Protein AF-A0A5K1JWS6-F1 (afdb_monomer_lite)

Structure (mmCIF, N/CA/C/O backbone):
data_AF-A0A5K1JWS6-F1
#
_entry.id   AF-A0A5K1JWS6-F1
#
loop_
_atom_site.group_PDB
_atom_site.id
_atom_site.type_symbol
_atom_site.label_atom_id
_atom_site.label_alt_id
_atom_site.label_comp_id
_atom_site.label_asym_id
_atom_site.label_entity_id
_atom_site.label_seq_id
_atom_site.pdbx_PDB_ins_code
_atom_site.Cartn_x
_atom_site.Cartn_y
_atom_site.Cartn_z
_atom_site.occupancy
_atom_site.B_iso_or_equiv
_atom_site.auth_seq_id
_atom_site.auth_comp_id
_atom_site.auth_asym_id
_atom_site.auth_atom_id
_atom_site.pdbx_PDB_model_num
ATOM 1 N N . GLU A 1 1 ? -18.442 -4.956 9.623 1.00 69.12 1 GLU A N 1
ATOM 2 C CA . GLU A 1 1 ? -17.629 -4.841 10.848 1.00 69.12 1 GLU A CA 1
ATOM 3 C C . GLU A 1 1 ? -16.174 -4.966 10.444 1.00 69.12 1 GLU A C 1
ATOM 5 O O . GLU A 1 1 ? -15.884 -5.808 9.597 1.00 69.12 1 GLU A O 1
ATOM 10 N N . VAL A 1 2 ? -15.298 -4.109 10.970 1.00 90.56 2 VAL A N 1
ATOM 11 C CA . VAL A 1 2 ? -13.866 -4.174 10.665 1.00 90.56 2 VAL A CA 1
ATOM 12 C C . VAL A 1 2 ? -13.287 -5.350 11.432 1.00 90.56 2 VAL A C 1
ATOM 14 O O . VAL A 1 2 ? -13.276 -5.326 12.654 1.00 90.56 2 VAL A O 1
ATOM 17 N N . VAL A 1 3 ? -12.885 -6.418 10.749 1.00 95.44 3 VAL A N 1
ATOM 18 C CA . VAL A 1 3 ? -12.370 -7.630 11.402 1.00 95.44 3 VAL A CA 1
ATOM 19 C C . VAL A 1 3 ? -11.307 -8.294 10.544 1.00 95.44 3 VAL A C 1
ATOM 21 O O . VAL A 1 3 ? -11.321 -8.187 9.317 1.00 95.44 3 VAL A O 1
ATOM 24 N N . VAL A 1 4 ? -10.415 -9.029 11.202 1.00 96.69 4 VAL A N 1
ATOM 25 C CA . VAL A 1 4 ? -9.453 -9.899 10.528 1.00 96.69 4 VAL A CA 1
ATOM 26 C C . VAL A 1 4 ? -10.170 -11.126 9.965 1.00 96.69 4 VAL A C 1
ATOM 28 O O . VAL A 1 4 ? -10.897 -11.833 10.662 1.00 96.69 4 VAL A O 1
ATOM 31 N N . GLN A 1 5 ? -9.912 -11.405 8.696 1.00 96.38 5 GLN A N 1
ATOM 32 C CA . GLN A 1 5 ? -10.429 -12.526 7.935 1.00 96.38 5 GLN A CA 1
ATOM 33 C C . GLN A 1 5 ? -9.326 -13.572 7.797 1.00 96.38 5 GLN A C 1
ATOM 35 O O . GLN A 1 5 ? -8.277 -13.324 7.209 1.00 96.38 5 GLN A O 1
ATOM 40 N N . ASN A 1 6 ? -9.559 -14.763 8.349 1.00 89.56 6 ASN A N 1
ATOM 41 C CA . ASN A 1 6 ? -8.544 -15.823 8.394 1.00 89.56 6 ASN A CA 1
ATOM 42 C C . ASN A 1 6 ? -8.728 -16.894 7.310 1.00 89.56 6 ASN A C 1
ATOM 44 O O . ASN A 1 6 ? -7.793 -17.633 7.006 1.00 89.56 6 ASN A O 1
ATOM 48 N N . ALA A 1 7 ? -9.908 -16.986 6.691 1.00 95.31 7 ALA A N 1
ATOM 49 C CA . ALA A 1 7 ? -10.177 -17.996 5.669 1.00 95.31 7 ALA A CA 1
ATOM 50 C C . ALA A 1 7 ? -9.305 -17.784 4.421 1.00 95.31 7 ALA A C 1
ATOM 52 O O . ALA A 1 7 ? -8.990 -16.655 4.057 1.00 95.31 7 ALA A O 1
ATOM 53 N N . VAL A 1 8 ? -8.884 -18.863 3.764 1.00 95.12 8 VAL A N 1
ATOM 54 C CA . VAL A 1 8 ? -8.083 -18.794 2.530 1.00 95.12 8 VAL A CA 1
ATOM 55 C C . VAL A 1 8 ? -8.843 -18.007 1.458 1.00 95.12 8 VAL A C 1
ATOM 57 O O . VAL A 1 8 ? -10.042 -18.220 1.292 1.00 95.12 8 VAL A O 1
ATOM 60 N N . ARG A 1 9 ? -8.152 -17.104 0.745 1.00 95.38 9 ARG A N 1
ATOM 61 C CA . ARG A 1 9 ? -8.729 -16.231 -0.297 1.00 95.38 9 ARG A CA 1
ATOM 62 C C . ARG A 1 9 ? -9.891 -15.331 0.153 1.00 95.38 9 ARG A C 1
ATOM 64 O O . ARG A 1 9 ? -10.618 -14.832 -0.698 1.00 95.38 9 ARG A O 1
ATOM 71 N N . ALA A 1 10 ? -10.091 -15.129 1.456 1.00 95.56 10 ALA A N 1
ATOM 72 C CA . ALA A 1 10 ? -11.166 -14.260 1.925 1.00 95.56 10 ALA A CA 1
ATOM 73 C C . ALA A 1 10 ? -10.848 -12.783 1.675 1.00 95.56 10 ALA A C 1
ATOM 75 O O . ALA A 1 10 ? -9.714 -12.346 1.889 1.00 95.56 10 ALA A O 1
ATOM 76 N N . ASP A 1 11 ? -11.882 -12.049 1.278 1.00 97.44 11 ASP A N 1
ATOM 77 C CA . ASP A 1 11 ? -11.843 -10.602 1.118 1.00 97.44 11 ASP A CA 1
ATOM 78 C C . ASP A 1 11 ? -11.772 -9.920 2.492 1.00 97.44 11 ASP A C 1
ATOM 80 O O . ASP A 1 11 ? -12.433 -10.358 3.436 1.00 97.44 11 ASP A O 1
ATOM 84 N N . GLY A 1 12 ? -10.984 -8.852 2.600 1.00 97.88 12 GLY A N 1
ATOM 85 C CA . GLY A 1 12 ? -10.781 -8.065 3.812 1.00 97.88 12 GLY A CA 1
ATOM 86 C C . GLY A 1 12 ? -9.380 -8.174 4.420 1.00 97.88 12 GLY A C 1
ATOM 87 O O . GLY A 1 12 ? -8.433 -8.702 3.829 1.00 97.88 12 GLY A O 1
ATOM 88 N N . ILE A 1 13 ? -9.266 -7.650 5.641 1.00 98.50 13 ILE A N 1
ATOM 89 C CA . ILE A 1 13 ? -8.013 -7.552 6.398 1.00 98.50 13 ILE A CA 1
ATOM 90 C C . ILE A 1 13 ? -7.506 -8.943 6.756 1.00 98.50 13 ILE A C 1
ATOM 92 O O . ILE A 1 13 ? -8.256 -9.779 7.253 1.00 98.50 13 ILE A O 1
ATOM 96 N N . ARG A 1 14 ? -6.216 -9.186 6.569 1.00 97.88 14 ARG A N 1
ATOM 97 C CA . ARG A 1 14 ? -5.531 -10.414 6.969 1.00 97.88 14 ARG A CA 1
ATOM 98 C C . ARG A 1 14 ? -4.733 -10.183 8.248 1.00 97.88 14 ARG A C 1
ATOM 100 O O . ARG A 1 14 ? -4.328 -9.066 8.550 1.00 97.88 14 ARG A O 1
ATOM 107 N N . ALA A 1 15 ? -4.460 -11.258 8.985 1.00 96.94 15 ALA A N 1
ATOM 108 C CA . ALA A 1 15 ? -3.735 -11.188 10.257 1.00 96.94 15 ALA A CA 1
ATOM 109 C C . ALA A 1 15 ? -2.287 -10.667 10.133 1.00 96.94 15 ALA A C 1
ATOM 111 O O . ALA A 1 15 ? -1.683 -10.308 11.137 1.00 96.94 15 ALA A O 1
ATOM 112 N N . ASP A 1 16 ? -1.719 -10.646 8.925 1.00 97.62 16 ASP A N 1
ATOM 113 C CA . ASP A 1 16 ? -0.384 -10.110 8.640 1.00 97.62 16 ASP A CA 1
ATOM 114 C C . ASP A 1 16 ? -0.382 -8.630 8.213 1.00 97.62 16 ASP A C 1
ATOM 116 O O . ASP A 1 16 ? 0.694 -8.068 7.995 1.00 97.62 16 ASP A O 1
ATOM 120 N N . GLY A 1 17 ? -1.556 -7.997 8.114 1.00 98.19 17 GLY A N 1
ATOM 121 C CA . GLY A 1 17 ? -1.729 -6.616 7.650 1.00 98.19 17 GLY A CA 1
ATOM 122 C C . GLY A 1 17 ? -1.949 -6.476 6.143 1.00 98.19 17 GLY A C 1
ATOM 123 O O . GLY A 1 17 ? -2.174 -5.373 5.656 1.00 98.19 17 GLY A O 1
ATOM 124 N N . SER A 1 18 ? -1.922 -7.569 5.376 1.00 98.38 18 SER A N 1
ATOM 125 C CA . SER A 1 18 ? -2.347 -7.512 3.976 1.00 98.38 18 SER A CA 1
ATOM 126 C C . SER A 1 18 ? -3.871 -7.404 3.864 1.00 98.38 18 SER A C 1
ATOM 128 O O . SER A 1 18 ? -4.608 -7.773 4.779 1.00 98.38 18 SER A O 1
ATOM 130 N N . PHE A 1 19 ? -4.362 -6.916 2.731 1.00 98.62 19 PHE A N 1
ATOM 131 C CA . PHE A 1 19 ? -5.786 -6.829 2.420 1.00 98.62 19 PHE A CA 1
ATOM 132 C C . PHE A 1 19 ? -6.077 -7.672 1.182 1.00 98.62 19 PHE A C 1
ATOM 134 O O . PHE A 1 19 ? -5.521 -7.423 0.114 1.00 98.62 19 PHE A O 1
ATOM 141 N N . GLY A 1 20 ? -6.917 -8.697 1.326 1.00 97.81 20 GLY A N 1
ATOM 142 C CA . GLY A 1 20 ? -7.370 -9.520 0.205 1.00 97.81 20 GLY A CA 1
ATOM 143 C C . GLY A 1 20 ? -8.636 -8.947 -0.424 1.00 97.81 20 GLY A C 1
ATOM 144 O O . GLY A 1 20 ? -9.498 -8.442 0.284 1.00 97.81 20 GLY A O 1
ATOM 145 N N . GLN A 1 21 ? -8.780 -9.057 -1.738 1.00 97.94 21 GLN A N 1
ATOM 146 C CA . GLN A 1 21 ? -10.028 -8.759 -2.441 1.00 97.94 21 GLN A CA 1
ATOM 147 C C . GLN A 1 21 ? -10.156 -9.670 -3.668 1.00 97.94 21 GLN A C 1
ATOM 149 O O . GLN A 1 21 ? -9.149 -10.137 -4.203 1.00 97.94 21 GLN A O 1
ATOM 154 N N . HIS A 1 22 ? -11.385 -9.929 -4.120 1.00 97.06 22 HIS A N 1
ATOM 155 C CA . HIS A 1 22 ? -11.669 -10.735 -5.315 1.00 97.06 22 HIS A CA 1
ATOM 156 C C . HIS A 1 22 ? -11.057 -12.143 -5.258 1.00 97.06 22 HIS A C 1
ATOM 158 O O . HIS A 1 22 ? -10.516 -12.653 -6.241 1.00 97.06 22 HIS A O 1
ATOM 164 N N . GLY A 1 23 ? -11.163 -12.807 -4.106 1.00 95.25 23 GLY A N 1
ATOM 165 C CA . GLY A 1 23 ? -10.750 -14.206 -3.995 1.00 95.25 23 GLY A CA 1
ATOM 166 C C . GLY A 1 23 ? -9.235 -14.381 -3.875 1.00 95.25 23 GLY A C 1
ATOM 167 O O . GLY A 1 23 ? -8.646 -15.227 -4.555 1.00 95.25 23 GLY A O 1
ATOM 168 N N . GLY A 1 24 ? -8.611 -13.630 -2.965 1.00 95.06 24 GLY A N 1
ATOM 169 C CA . GLY A 1 24 ? -7.204 -13.801 -2.583 1.00 95.06 24 GLY A CA 1
ATOM 170 C C . GLY A 1 24 ? -6.202 -13.068 -3.464 1.00 95.06 24 GLY A C 1
ATOM 171 O O . GLY A 1 24 ? -5.087 -13.560 -3.640 1.00 95.06 24 GLY A O 1
ATOM 172 N N . ILE A 1 25 ? -6.603 -11.930 -4.030 1.00 97.88 25 ILE A N 1
ATOM 173 C CA . ILE A 1 25 ? -5.697 -10.975 -4.665 1.00 97.88 25 ILE A CA 1
ATOM 174 C C . ILE A 1 25 ? -5.337 -9.915 -3.623 1.00 97.88 25 ILE A C 1
ATOM 176 O O . ILE A 1 25 ? -6.228 -9.332 -3.005 1.00 97.88 25 ILE A O 1
ATOM 180 N N . ILE A 1 26 ? -4.043 -9.655 -3.426 1.00 98.06 26 ILE A N 1
ATOM 181 C CA . ILE A 1 26 ? -3.586 -8.572 -2.549 1.00 98.06 26 ILE A CA 1
ATOM 182 C C . ILE A 1 26 ? -3.980 -7.211 -3.129 1.00 98.06 26 ILE A C 1
ATOM 184 O O . ILE A 1 26 ? -3.754 -6.946 -4.308 1.00 98.06 26 ILE A O 1
ATOM 188 N N . TYR A 1 27 ? -4.595 -6.362 -2.309 1.00 98.19 27 TYR A N 1
ATOM 189 C CA . TYR A 1 27 ? -5.292 -5.165 -2.779 1.00 98.19 27 TYR A CA 1
ATOM 190 C C . TYR A 1 27 ? -5.182 -3.959 -1.837 1.00 98.19 27 TYR A C 1
ATOM 192 O O . TYR A 1 27 ? -6.019 -3.053 -1.899 1.00 98.19 27 TYR A O 1
ATOM 200 N N . ASN A 1 28 ? -4.152 -3.932 -0.984 1.00 98.62 28 ASN A N 1
ATOM 201 C CA . ASN A 1 28 ? -3.897 -2.838 -0.043 1.00 98.62 28 ASN A CA 1
ATOM 202 C C . ASN A 1 28 ? -3.940 -1.462 -0.727 1.00 98.62 28 ASN A C 1
ATOM 204 O O . ASN A 1 28 ? -4.671 -0.588 -0.280 1.00 98.62 28 ASN A O 1
ATOM 208 N N . GLY A 1 29 ? -3.272 -1.298 -1.874 1.00 98.06 29 GLY A N 1
ATOM 209 C CA . GLY A 1 29 ? -3.129 0.005 -2.528 1.00 98.06 29 GLY A CA 1
ATOM 210 C C . GLY A 1 29 ? -4.359 0.539 -3.268 1.00 98.06 29 GLY A C 1
ATOM 211 O O . GLY A 1 29 ? -4.292 1.619 -3.844 1.00 98.06 29 GLY A O 1
ATOM 212 N N . ASN A 1 30 ? -5.483 -0.186 -3.283 1.00 97.75 30 ASN A N 1
ATOM 213 C CA . ASN A 1 30 ? -6.731 0.343 -3.839 1.00 97.75 30 ASN A CA 1
ATOM 214 C C . ASN A 1 30 ? -7.942 -0.003 -2.971 1.00 97.75 30 ASN A C 1
ATOM 216 O O . ASN A 1 30 ? -8.313 0.794 -2.124 1.00 97.75 30 ASN A O 1
ATOM 220 N N . TYR A 1 31 ? -8.544 -1.189 -3.120 1.00 98.12 31 TYR A N 1
ATOM 221 C CA . TYR A 1 31 ? -9.734 -1.526 -2.328 1.00 98.12 31 TYR A CA 1
ATOM 222 C C . TYR A 1 31 ? -9.462 -1.516 -0.818 1.00 98.12 31 TYR A C 1
ATOM 224 O O . TYR A 1 31 ? -10.336 -1.108 -0.061 1.00 98.12 31 TYR A O 1
ATOM 232 N N . GLY A 1 32 ? -8.255 -1.910 -0.391 1.00 98.25 32 GLY A N 1
ATOM 233 C CA . GLY A 1 32 ? -7.815 -1.777 0.998 1.00 98.25 32 GLY A CA 1
ATOM 234 C C . GLY A 1 32 ? -7.733 -0.316 1.440 1.00 98.25 32 GLY A C 1
ATOM 235 O O . GLY A 1 32 ? -8.333 0.044 2.441 1.00 98.25 32 GLY A O 1
ATOM 236 N N . LYS A 1 33 ? -7.083 0.547 0.655 1.00 98.00 33 LYS A N 1
ATOM 237 C CA . LYS A 1 33 ? -7.017 2.000 0.873 1.00 98.00 33 LYS A CA 1
ATOM 238 C C . LYS A 1 33 ? -8.402 2.658 0.950 1.00 98.00 33 LYS A C 1
ATOM 240 O O . LYS A 1 33 ? -8.646 3.438 1.865 1.00 98.00 33 LYS A O 1
ATOM 245 N N . ASP A 1 34 ? -9.315 2.354 0.024 1.00 98.00 34 ASP A N 1
ATOM 246 C CA . ASP A 1 34 ? -10.694 2.876 0.046 1.00 98.00 34 ASP A CA 1
ATOM 247 C C . ASP A 1 34 ? -11.418 2.443 1.323 1.00 98.00 34 ASP A C 1
ATOM 249 O O . ASP A 1 34 ? -11.973 3.270 2.044 1.00 98.00 34 ASP A O 1
ATOM 253 N N . TYR A 1 35 ? -11.324 1.151 1.646 1.00 98.12 35 TYR A N 1
ATOM 254 C CA . TYR A 1 35 ? -11.853 0.590 2.880 1.00 98.12 35 TYR A CA 1
ATOM 255 C C . TYR A 1 35 ? -11.277 1.286 4.124 1.00 98.12 35 TYR A C 1
ATOM 257 O O . TYR A 1 35 ? -12.023 1.602 5.052 1.00 98.12 35 TYR A O 1
ATOM 265 N N . THR A 1 36 ? -9.969 1.555 4.146 1.00 98.25 36 THR A N 1
ATOM 266 C CA . THR A 1 36 ? -9.301 2.265 5.243 1.00 98.25 36 THR A CA 1
ATOM 267 C C . THR A 1 36 ? -9.820 3.691 5.374 1.00 98.25 36 THR A C 1
ATOM 269 O O . THR A 1 36 ? -10.184 4.091 6.476 1.00 98.25 36 THR A O 1
ATOM 272 N N . ASN A 1 37 ? -9.913 4.453 4.281 1.00 98.31 37 ASN A N 1
ATOM 273 C CA . ASN A 1 37 ? -10.432 5.824 4.312 1.00 98.31 37 ASN A CA 1
ATOM 274 C C . ASN A 1 37 ? -11.882 5.878 4.831 1.00 98.31 37 ASN A C 1
ATOM 276 O O . ASN A 1 37 ? -12.202 6.727 5.667 1.00 98.31 37 ASN A O 1
ATOM 280 N N . ASP A 1 38 ? -12.739 4.949 4.401 1.00 97.88 38 ASP A N 1
ATOM 281 C CA . ASP A 1 38 ? -14.120 4.851 4.887 1.00 97.88 38 ASP A CA 1
ATOM 282 C C . ASP A 1 38 ? -14.178 4.483 6.377 1.00 97.88 38 ASP A C 1
ATOM 284 O O . ASP A 1 38 ? -14.938 5.088 7.140 1.00 97.88 38 ASP A O 1
ATOM 288 N N . ALA A 1 39 ? -13.349 3.529 6.818 1.00 97.00 39 ALA A N 1
ATOM 289 C CA . ALA A 1 39 ? -13.252 3.141 8.223 1.00 97.00 39 ALA A CA 1
ATOM 290 C C . ALA A 1 39 ? -12.769 4.308 9.100 1.00 97.00 39 ALA A C 1
ATOM 292 O O . ALA A 1 39 ? -13.368 4.575 10.140 1.00 97.00 39 ALA A O 1
ATOM 293 N N . LEU A 1 40 ? -11.747 5.051 8.661 1.00 97.94 40 LEU A N 1
ATOM 294 C CA . LEU A 1 40 ? -11.259 6.249 9.350 1.00 97.94 40 LEU A CA 1
ATOM 295 C C . LEU A 1 40 ? -12.375 7.290 9.503 1.00 97.94 40 LEU A C 1
ATOM 297 O O . LEU A 1 40 ? -12.618 7.780 10.605 1.00 97.94 40 LEU A O 1
ATOM 301 N N . ALA A 1 41 ? -13.078 7.614 8.414 1.00 97.88 41 ALA A N 1
ATOM 302 C CA . ALA A 1 41 ? -14.152 8.603 8.434 1.00 97.88 41 ALA A CA 1
ATOM 303 C C . ALA A 1 41 ? -15.300 8.191 9.370 1.00 97.88 41 ALA A C 1
ATOM 305 O O . ALA A 1 41 ? -15.794 9.017 10.143 1.00 97.88 41 ALA A O 1
ATOM 306 N N . LEU A 1 42 ? -15.698 6.916 9.327 1.00 96.62 42 LEU A N 1
ATOM 307 C CA . LEU A 1 42 ? -16.751 6.372 10.179 1.00 96.62 42 LEU A CA 1
ATOM 308 C C . LEU A 1 42 ? -16.365 6.416 11.661 1.00 96.62 42 LEU A C 1
ATOM 310 O O . LEU A 1 42 ? -17.143 6.900 12.483 1.00 96.62 42 LEU A O 1
ATOM 314 N N . GLU A 1 43 ? -15.169 5.945 12.006 1.00 97.06 43 GLU A N 1
ATOM 315 C CA . GLU A 1 43 ? -14.722 5.847 13.398 1.00 97.06 43 GLU A CA 1
ATOM 316 C C . GLU A 1 43 ? -14.462 7.218 14.027 1.00 97.06 43 GLU A C 1
ATOM 318 O O . GLU A 1 43 ? -14.783 7.439 15.197 1.00 97.06 43 GLU A O 1
ATOM 323 N N . ILE A 1 44 ? -13.977 8.183 13.240 1.00 97.94 44 ILE A N 1
ATOM 324 C CA . ILE A 1 44 ? -13.870 9.581 13.676 1.00 97.94 44 ILE A CA 1
ATOM 325 C C . ILE A 1 44 ? -15.260 10.172 13.935 1.00 97.94 44 ILE A C 1
ATOM 327 O O . ILE A 1 44 ? -15.461 10.836 14.952 1.00 97.94 44 ILE A O 1
ATOM 331 N N . ALA A 1 45 ? -16.236 9.928 13.055 1.00 97.56 45 ALA A N 1
ATOM 332 C CA . ALA A 1 45 ? -17.601 10.420 13.243 1.00 97.56 45 ALA A CA 1
ATOM 333 C C . ALA A 1 45 ? -18.300 9.776 14.456 1.00 97.56 45 ALA A C 1
ATOM 335 O O . ALA A 1 45 ? -19.115 10.422 15.115 1.00 97.56 45 ALA A O 1
ATOM 336 N N . ALA A 1 46 ? -17.972 8.520 14.765 1.00 96.19 46 ALA A N 1
ATOM 337 C CA . ALA A 1 46 ? -18.513 7.779 15.901 1.00 96.19 46 ALA A CA 1
ATOM 338 C C . ALA A 1 46 ? -17.778 8.048 17.227 1.00 96.19 46 ALA A C 1
ATOM 340 O O . ALA A 1 46 ? -18.218 7.550 18.270 1.00 96.19 46 ALA A O 1
ATOM 341 N N . ALA A 1 47 ? -16.679 8.808 17.215 1.00 96.00 47 ALA A N 1
ATOM 342 C CA . ALA A 1 47 ? -15.820 9.014 18.375 1.00 96.00 47 ALA A CA 1
ATOM 343 C C . ALA A 1 47 ? -16.596 9.507 19.611 1.00 96.00 47 ALA A C 1
ATOM 345 O O . ALA A 1 47 ? -17.437 10.404 19.540 1.00 96.00 47 ALA A O 1
ATOM 346 N N . GLY A 1 48 ? -16.325 8.891 20.765 1.00 93.38 48 GLY A N 1
ATOM 347 C CA . GLY A 1 48 ? -17.014 9.186 22.027 1.00 93.38 48 GLY A CA 1
ATOM 348 C C . GLY A 1 48 ? -18.446 8.639 22.140 1.00 93.38 48 GLY A C 1
ATOM 349 O O . GLY A 1 48 ? -19.073 8.808 23.185 1.00 93.38 48 GLY A O 1
ATOM 350 N N . THR A 1 49 ? -18.977 7.967 21.114 1.00 95.88 49 THR A N 1
ATOM 351 C CA . THR A 1 49 ? -20.296 7.313 21.163 1.00 95.88 49 THR A CA 1
ATOM 352 C C . THR A 1 49 ? -20.172 5.815 21.451 1.00 95.88 49 THR A C 1
ATOM 354 O O . THR A 1 49 ? -19.106 5.227 21.298 1.00 95.88 49 THR A O 1
ATOM 357 N N . GLN A 1 50 ? -21.281 5.160 21.808 1.00 94.75 50 GLN A N 1
ATOM 358 C CA . GLN A 1 50 ? -21.332 3.700 21.988 1.00 94.75 50 GLN A CA 1
ATOM 359 C C . GLN A 1 50 ? -21.112 2.895 20.693 1.00 94.75 50 GLN A C 1
ATOM 361 O O . GLN A 1 50 ? -21.107 1.672 20.749 1.00 94.75 50 GLN A O 1
ATOM 366 N N . TYR A 1 51 ? -21.002 3.564 19.540 1.00 92.94 51 TYR A N 1
ATOM 367 C CA . TYR A 1 51 ? -20.857 2.932 18.229 1.00 92.94 51 TYR A CA 1
ATOM 368 C C . TYR A 1 51 ? -19.418 2.947 17.700 1.00 92.94 51 TYR A C 1
ATOM 370 O O . TYR A 1 51 ? -19.181 2.341 16.661 1.00 92.94 51 TYR A O 1
ATOM 378 N N . SER A 1 52 ? -18.471 3.620 18.369 1.00 93.88 52 SER A N 1
ATOM 379 C CA . SER A 1 52 ? -17.060 3.560 17.965 1.00 93.88 52 SER A CA 1
ATOM 380 C C . SER A 1 52 ? -16.462 2.194 18.282 1.00 93.88 52 SER A C 1
ATOM 382 O O . SER A 1 52 ? -16.784 1.603 19.316 1.00 93.88 52 SER A O 1
ATOM 384 N N . ALA A 1 53 ? -15.534 1.713 17.457 1.00 92.62 53 ALA A N 1
ATOM 385 C CA . ALA A 1 53 ? -14.796 0.477 17.702 1.00 92.62 53 ALA A CA 1
ATOM 386 C C . ALA A 1 53 ? -14.128 0.481 19.086 1.00 92.62 53 ALA A C 1
ATOM 388 O O . ALA A 1 53 ? -14.239 -0.496 19.820 1.00 92.62 53 ALA A O 1
ATOM 389 N N . GLN A 1 54 ? -13.547 1.613 19.497 1.00 88.81 54 GLN A N 1
ATOM 390 C CA . GLN A 1 54 ? -12.944 1.780 20.825 1.00 88.81 54 GLN A CA 1
ATOM 391 C C . GLN A 1 54 ? -13.910 1.436 21.978 1.00 88.81 54 GLN A C 1
ATOM 393 O O . GLN A 1 54 ? -13.495 0.856 22.978 1.00 88.81 54 GLN A O 1
ATOM 398 N N . ASN A 1 55 ? -15.198 1.770 21.844 1.00 88.75 55 ASN A N 1
ATOM 399 C CA . ASN A 1 55 ? -16.199 1.552 22.893 1.00 88.75 55 ASN A CA 1
ATOM 400 C C . ASN A 1 55 ? -17.011 0.263 22.697 1.00 88.75 55 ASN A C 1
ATOM 402 O O . ASN A 1 55 ? -17.482 -0.320 23.673 1.00 88.75 55 ASN A O 1
ATOM 406 N N . ALA A 1 56 ? -17.209 -0.160 21.448 1.00 88.25 56 ALA A N 1
ATOM 407 C CA . ALA A 1 56 ? -18.129 -1.227 21.070 1.00 88.25 56 ALA A CA 1
ATOM 408 C C . ALA A 1 56 ? -17.430 -2.561 20.779 1.00 88.25 56 ALA A C 1
ATOM 410 O O . ALA A 1 56 ? -18.002 -3.617 21.052 1.00 88.25 56 ALA A O 1
ATOM 411 N N . ASN A 1 57 ? -16.225 -2.532 20.197 1.00 81.19 57 ASN A N 1
ATOM 412 C CA . ASN A 1 57 ? -15.511 -3.728 19.759 1.00 81.19 57 ASN A CA 1
ATOM 413 C C . ASN A 1 57 ? -13.994 -3.503 19.587 1.00 81.19 57 ASN A C 1
ATOM 415 O O . ASN A 1 57 ? -13.524 -3.017 18.554 1.00 81.19 57 ASN A O 1
ATOM 419 N N . THR A 1 58 ? -13.207 -4.011 20.538 1.00 82.38 58 THR A N 1
ATOM 420 C CA . THR A 1 58 ? -11.736 -3.963 20.489 1.00 82.38 58 THR A CA 1
ATOM 421 C C . THR A 1 58 ? -11.132 -4.721 19.304 1.00 82.38 58 THR A C 1
ATOM 423 O O . THR A 1 58 ? -10.060 -4.357 18.831 1.00 82.38 58 THR A O 1
ATOM 426 N N . SER A 1 59 ? -11.817 -5.732 18.758 1.00 94.19 59 SER A N 1
ATOM 427 C CA . SER A 1 59 ? -11.330 -6.471 17.584 1.00 94.19 59 SER A CA 1
ATOM 428 C C . SER A 1 59 ? -11.318 -5.604 16.326 1.00 94.19 59 SER A C 1
ATOM 430 O O . SER A 1 59 ? -10.456 -5.797 15.472 1.00 94.19 59 SER A O 1
ATOM 432 N N . SER A 1 60 ? -12.240 -4.642 16.211 1.00 95.94 60 SER A N 1
ATOM 433 C CA . SER A 1 60 ? -12.267 -3.701 15.088 1.00 95.94 60 SER A CA 1
ATOM 434 C C . SER A 1 60 ? -11.159 -2.669 15.160 1.00 95.94 60 SER A C 1
ATOM 436 O O . SER A 1 60 ? -10.528 -2.397 14.139 1.00 95.94 60 SER A O 1
ATOM 438 N N . GLN A 1 61 ? -10.863 -2.179 16.365 1.00 95.25 61 GLN A N 1
ATOM 439 C CA . GLN A 1 61 ? -9.694 -1.341 16.598 1.00 95.25 61 GLN A CA 1
ATOM 440 C C . GLN A 1 61 ? -8.412 -2.084 16.200 1.00 95.25 61 GLN A C 1
ATOM 442 O O . GLN A 1 61 ? -7.679 -1.615 15.332 1.00 95.25 61 GLN A O 1
ATOM 447 N N . SER A 1 62 ? -8.191 -3.287 16.743 1.00 96.88 62 SER A N 1
ATOM 448 C CA . SER A 1 62 ? -6.987 -4.069 16.439 1.00 96.88 62 SER A CA 1
ATOM 449 C C . SER A 1 62 ? -6.883 -4.468 14.966 1.00 96.88 62 SER A C 1
ATOM 451 O O . SER A 1 62 ? -5.788 -4.493 14.415 1.00 96.88 62 SER A O 1
ATOM 453 N N . ALA A 1 63 ? -7.998 -4.765 14.294 1.00 98.00 63 ALA A N 1
ATOM 454 C CA . ALA A 1 63 ? -7.981 -5.079 12.867 1.00 98.00 63 ALA A CA 1
ATOM 455 C C . ALA A 1 63 ? -7.533 -3.877 12.018 1.00 98.00 63 ALA A C 1
ATOM 457 O O . ALA A 1 63 ? -6.741 -4.054 11.093 1.00 98.00 63 ALA A O 1
ATOM 458 N N . LEU A 1 64 ? -7.999 -2.664 12.337 1.00 97.94 64 LEU A N 1
ATOM 459 C CA . LEU A 1 64 ? -7.575 -1.457 11.625 1.00 97.94 64 LEU A CA 1
ATOM 460 C C . LEU A 1 64 ? -6.110 -1.101 11.919 1.00 97.94 64 LEU A C 1
ATOM 462 O O . LEU A 1 64 ? -5.388 -0.723 11.000 1.00 97.94 64 LEU A O 1
ATOM 466 N N . GLU A 1 65 ? -5.656 -1.278 13.163 1.00 98.44 65 GLU A N 1
ATOM 467 C CA . GLU A 1 65 ? -4.242 -1.138 13.545 1.00 98.44 65 GLU A CA 1
ATOM 468 C C . GLU A 1 65 ? -3.347 -2.085 12.733 1.00 98.44 65 GLU A C 1
ATOM 470 O O . GLU A 1 65 ? -2.352 -1.646 12.161 1.00 98.44 65 GLU A O 1
ATOM 475 N N . ILE A 1 66 ? -3.734 -3.363 12.617 1.00 98.50 66 ILE A N 1
ATOM 476 C CA . ILE A 1 66 ? -3.022 -4.377 11.818 1.00 98.50 66 ILE A CA 1
ATOM 477 C C . ILE A 1 66 ? -2.950 -3.980 10.339 1.00 98.50 66 ILE A C 1
ATOM 479 O O . ILE A 1 66 ? -1.901 -4.147 9.715 1.00 98.50 66 ILE A O 1
ATOM 483 N N . LEU A 1 67 ? -4.049 -3.471 9.770 1.00 98.69 67 LEU A N 1
ATOM 484 C CA . LEU A 1 67 ? -4.088 -3.042 8.372 1.00 98.69 67 LEU A CA 1
ATOM 485 C C . LEU A 1 67 ? -3.153 -1.851 8.126 1.00 98.69 67 LEU A C 1
ATOM 487 O O . LEU A 1 67 ? -2.301 -1.929 7.248 1.00 98.69 67 LEU A O 1
ATOM 491 N N . LEU A 1 68 ? -3.264 -0.788 8.929 1.00 98.62 68 LEU A N 1
ATOM 492 C CA . LEU A 1 68 ? -2.449 0.425 8.784 1.00 98.62 68 LEU A CA 1
ATOM 493 C C . LEU A 1 68 ? -0.954 0.154 8.999 1.00 98.62 68 LEU A C 1
ATOM 495 O O . LEU A 1 68 ? -0.116 0.672 8.259 1.00 98.62 68 LEU A O 1
ATOM 499 N N . ASP A 1 69 ? -0.613 -0.683 9.980 1.00 98.44 69 ASP A N 1
ATOM 500 C CA . ASP A 1 69 ? 0.762 -1.141 10.191 1.00 98.44 69 ASP A CA 1
ATOM 501 C C . ASP A 1 69 ? 1.283 -1.949 8.991 1.00 98.44 69 ASP A C 1
ATOM 503 O O . ASP A 1 69 ? 2.439 -1.804 8.602 1.00 98.44 69 ASP A O 1
ATOM 507 N N . GLY A 1 70 ? 0.444 -2.780 8.367 1.00 98.31 70 GLY A N 1
ATOM 508 C CA . GLY A 1 70 ? 0.788 -3.512 7.147 1.00 98.31 70 GLY A CA 1
ATOM 509 C C . GLY A 1 70 ? 1.001 -2.600 5.940 1.00 98.31 70 GLY A C 1
ATOM 510 O O . GLY A 1 70 ? 2.027 -2.707 5.262 1.00 98.31 70 GLY A O 1
ATOM 511 N N . ASP A 1 71 ? 0.065 -1.681 5.707 1.00 98.31 71 ASP A N 1
ATOM 512 C CA . ASP A 1 71 ? 0.074 -0.710 4.610 1.00 98.31 71 ASP A CA 1
ATOM 513 C C . ASP A 1 71 ? 1.377 0.087 4.576 1.00 98.31 71 ASP A C 1
ATOM 515 O O . ASP A 1 71 ? 1.971 0.275 3.514 1.00 98.31 71 ASP A O 1
ATOM 519 N N . LEU A 1 72 ? 1.877 0.477 5.751 1.00 97.12 72 LEU A N 1
ATOM 520 C CA . LEU A 1 72 ? 3.114 1.232 5.900 1.00 97.12 72 LEU A CA 1
ATOM 521 C C . LEU A 1 72 ? 4.315 0.580 5.188 1.00 97.12 72 LEU A C 1
ATOM 523 O O . LEU A 1 72 ? 5.163 1.267 4.612 1.00 97.12 72 LEU A O 1
ATOM 527 N N . TRP A 1 73 ? 4.383 -0.751 5.179 1.00 98.31 73 TRP A N 1
ATOM 528 C CA . TRP A 1 73 ? 5.480 -1.483 4.547 1.00 98.31 73 TRP A CA 1
ATOM 529 C C . TRP A 1 73 ? 5.400 -1.500 3.021 1.00 98.31 73 TRP A C 1
ATOM 531 O O . TRP A 1 73 ? 6.421 -1.732 2.374 1.00 98.31 73 TRP A O 1
ATOM 541 N N . MET A 1 74 ? 4.227 -1.232 2.448 1.00 98.31 74 MET A N 1
ATOM 542 C CA . MET A 1 74 ? 3.928 -1.333 1.015 1.00 98.31 74 MET A CA 1
ATOM 543 C C . MET A 1 74 ? 4.070 0.005 0.277 1.00 98.31 74 MET A C 1
ATOM 545 O O . MET A 1 74 ? 3.642 0.127 -0.867 1.00 98.31 74 MET A O 1
ATOM 549 N N . VAL A 1 75 ? 4.667 1.006 0.928 1.00 97.69 75 VAL A N 1
ATOM 550 C CA . VAL A 1 75 ? 4.818 2.373 0.414 1.00 97.69 75 VAL A CA 1
ATOM 551 C C . VAL A 1 75 ? 6.267 2.694 0.069 1.00 97.69 75 VAL A C 1
ATOM 553 O O . VAL A 1 75 ? 7.166 2.432 0.872 1.00 97.69 75 VAL A O 1
ATOM 556 N N . PHE A 1 76 ? 6.492 3.368 -1.057 1.00 97.75 76 PHE A N 1
ATOM 557 C CA . PHE A 1 76 ? 7.770 3.998 -1.398 1.00 97.75 76 PHE A CA 1
ATOM 558 C C . PHE A 1 76 ? 7.586 5.484 -1.753 1.00 97.75 76 PHE A C 1
ATOM 560 O O . PHE A 1 76 ? 6.475 5.952 -2.006 1.00 97.75 76 PHE A O 1
ATOM 567 N N . LEU A 1 77 ? 8.680 6.247 -1.742 1.00 98.12 77 LEU A N 1
ATOM 568 C CA . LEU A 1 77 ? 8.718 7.653 -2.154 1.00 98.12 77 LEU A CA 1
ATOM 569 C C . LEU A 1 77 ? 9.322 7.788 -3.555 1.00 98.12 77 LEU A C 1
ATOM 571 O O . LEU A 1 77 ? 10.421 7.294 -3.796 1.00 98.12 77 LEU A O 1
ATOM 575 N N . ASN A 1 78 ? 8.660 8.529 -4.439 1.00 98.06 78 ASN A N 1
ATOM 576 C CA . ASN A 1 78 ? 9.306 9.115 -5.606 1.00 98.06 78 ASN A CA 1
ATOM 577 C C . ASN A 1 78 ? 10.092 10.353 -5.149 1.00 98.06 78 ASN A C 1
ATOM 579 O O . ASN A 1 78 ? 9.518 11.386 -4.803 1.00 98.06 78 ASN A O 1
ATOM 583 N N . VAL A 1 79 ? 11.420 10.252 -5.110 1.00 97.75 79 VAL A N 1
ATOM 584 C CA . VAL A 1 79 ? 12.303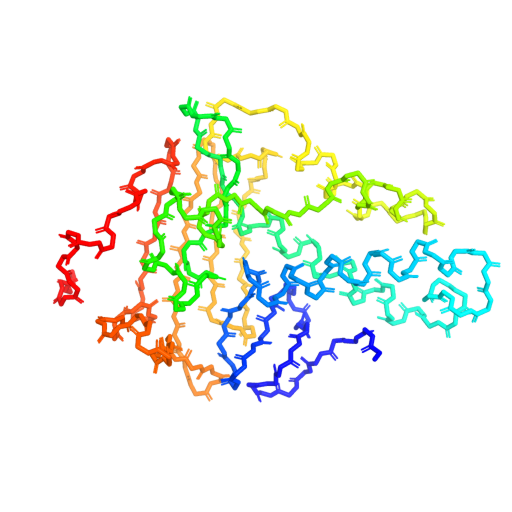 11.300 -4.566 1.00 97.75 79 VAL A CA 1
ATOM 585 C C . VAL A 1 79 ? 12.401 12.528 -5.472 1.00 97.75 79 VAL A C 1
ATOM 587 O O . VAL A 1 79 ? 12.862 13.577 -5.028 1.00 97.75 79 VAL A O 1
ATOM 590 N N . ILE A 1 80 ? 11.989 12.407 -6.737 1.00 97.12 80 ILE A N 1
ATOM 591 C CA . ILE A 1 80 ? 11.994 13.506 -7.707 1.00 97.12 80 ILE A CA 1
ATOM 592 C C . ILE A 1 80 ? 10.761 14.387 -7.495 1.00 97.12 80 ILE A C 1
ATOM 594 O O . ILE A 1 80 ? 10.871 15.612 -7.492 1.00 97.12 80 ILE A O 1
ATOM 598 N N . THR A 1 81 ? 9.592 13.771 -7.310 1.00 97.06 81 THR A N 1
ATOM 599 C CA . THR A 1 81 ? 8.312 14.481 -7.156 1.00 97.06 81 THR A CA 1
ATOM 600 C C . THR A 1 81 ? 7.946 14.744 -5.695 1.00 97.06 81 THR A C 1
ATOM 602 O O . THR A 1 81 ? 7.122 15.613 -5.417 1.00 97.06 81 THR A O 1
ATOM 605 N N . GLY A 1 82 ? 8.544 14.009 -4.754 1.00 96.50 82 GLY A N 1
ATOM 606 C CA . GLY A 1 82 ? 8.167 14.010 -3.339 1.00 96.50 82 GLY A CA 1
ATOM 607 C C . GLY A 1 82 ? 6.849 13.280 -3.055 1.00 96.50 82 GLY A C 1
ATOM 608 O O . GLY A 1 82 ? 6.341 13.356 -1.935 1.00 96.50 82 GLY A O 1
ATOM 609 N N . VAL A 1 83 ? 6.281 12.585 -4.045 1.00 97.00 83 VAL A N 1
ATOM 610 C CA . VAL A 1 83 ? 5.004 11.874 -3.921 1.00 97.00 83 VAL A CA 1
ATOM 611 C C . VAL A 1 83 ? 5.243 10.453 -3.425 1.00 97.00 83 VAL A C 1
ATOM 613 O O . VAL A 1 83 ? 6.165 9.762 -3.854 1.00 97.00 83 VAL A O 1
ATOM 616 N N . ARG A 1 84 ? 4.411 10.010 -2.482 1.00 97.44 84 ARG A N 1
ATOM 617 C CA . ARG A 1 84 ? 4.410 8.628 -1.996 1.00 97.44 84 ARG A CA 1
ATOM 618 C C . ARG A 1 84 ? 3.462 7.785 -2.829 1.00 97.44 84 ARG A C 1
ATOM 620 O O . ARG A 1 84 ? 2.340 8.216 -3.085 1.00 97.44 84 ARG A O 1
ATOM 627 N N . HIS A 1 85 ? 3.895 6.579 -3.161 1.00 98.06 85 HIS A N 1
ATOM 628 C CA . HIS A 1 85 ? 3.149 5.630 -3.974 1.00 98.06 85 HIS A CA 1
ATOM 629 C C . HIS A 1 85 ? 3.066 4.276 -3.275 1.00 98.06 85 HIS A C 1
ATOM 631 O O . HIS A 1 85 ? 3.922 3.914 -2.461 1.00 98.06 85 HIS A O 1
ATOM 637 N N . TRP A 1 86 ? 2.027 3.528 -3.624 1.00 98.19 86 TRP A N 1
ATOM 6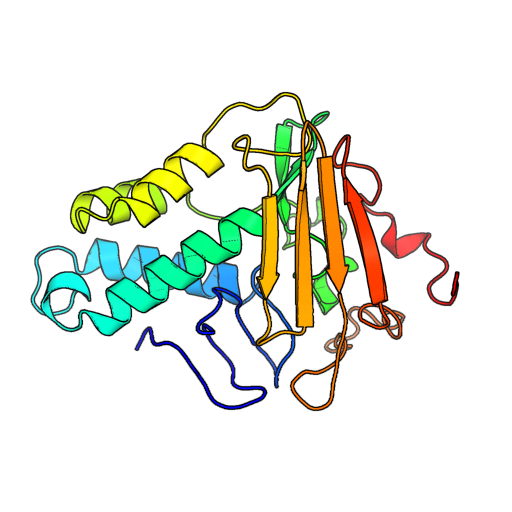38 C CA . TRP A 1 86 ? 1.930 2.112 -3.311 1.00 98.19 86 TRP A CA 1
ATOM 639 C C . TRP A 1 86 ? 2.847 1.304 -4.226 1.00 98.19 86 TRP A C 1
ATOM 641 O O . TRP A 1 86 ? 2.978 1.608 -5.412 1.00 98.19 86 TRP A O 1
ATOM 651 N N . ASP A 1 87 ? 3.436 0.239 -3.691 1.00 98.00 87 ASP A N 1
ATOM 652 C CA . ASP A 1 87 ? 4.090 -0.783 -4.500 1.00 98.00 87 ASP A CA 1
ATOM 653 C C . ASP A 1 87 ? 3.123 -1.359 -5.550 1.00 98.00 87 ASP A C 1
ATOM 655 O O . ASP A 1 87 ? 1.954 -1.641 -5.275 1.00 98.00 87 ASP A O 1
ATOM 659 N N . PHE A 1 88 ? 3.615 -1.577 -6.768 1.00 96.81 88 PHE A N 1
ATOM 660 C CA . PHE A 1 88 ? 2.788 -2.059 -7.878 1.00 96.81 88 PHE A CA 1
ATOM 661 C C . PHE A 1 88 ? 2.187 -3.445 -7.625 1.00 96.81 88 PHE A C 1
ATOM 663 O O . PHE A 1 88 ? 1.088 -3.742 -8.105 1.00 96.81 88 PHE A O 1
ATOM 670 N N . SER A 1 89 ? 2.838 -4.276 -6.806 1.00 97.31 89 SER A N 1
ATOM 671 C CA . SER A 1 89 ? 2.318 -5.587 -6.416 1.00 97.31 89 SER A CA 1
ATOM 672 C C . SER A 1 89 ? 1.023 -5.488 -5.624 1.00 97.31 89 SER A C 1
ATOM 674 O O . SER A 1 89 ? 0.310 -6.481 -5.560 1.00 97.31 89 SER A O 1
ATOM 676 N N . VAL A 1 90 ? 0.683 -4.337 -5.042 1.00 98.25 90 VAL A N 1
ATOM 677 C CA . VAL A 1 90 ? -0.567 -4.147 -4.289 1.00 98.25 90 VAL A CA 1
ATOM 678 C C . VAL A 1 90 ? -1.581 -3.260 -5.015 1.00 98.25 90 VAL A C 1
ATOM 680 O O . VAL A 1 90 ? -2.599 -2.878 -4.436 1.00 98.25 90 VAL A O 1
ATOM 683 N N . LEU A 1 91 ? -1.351 -3.031 -6.316 1.00 97.81 91 LEU A N 1
ATOM 684 C CA . LEU A 1 91 ? -2.226 -2.322 -7.257 1.00 97.81 91 LEU A CA 1
ATOM 685 C C . LEU A 1 91 ? -2.689 -3.201 -8.447 1.00 97.81 91 LEU A C 1
ATOM 687 O O . LEU A 1 91 ? -2.587 -2.759 -9.589 1.00 97.81 91 LEU A O 1
ATOM 691 N N . PRO A 1 92 ? -3.240 -4.417 -8.237 1.00 96.50 92 PRO A N 1
ATOM 692 C CA . PRO A 1 92 ? -3.407 -5.474 -9.248 1.00 96.50 92 PRO A CA 1
ATOM 693 C C . PRO A 1 92 ? -3.730 -5.013 -10.673 1.00 96.50 92 PRO A C 1
ATOM 695 O O . PRO A 1 92 ? -2.824 -4.839 -11.481 1.00 96.50 92 PRO A O 1
ATOM 698 N N . ARG A 1 93 ? -5.004 -4.783 -11.010 1.00 96.94 93 ARG A N 1
ATOM 699 C CA . ARG A 1 93 ? -5.367 -4.332 -12.362 1.00 96.94 93 ARG A CA 1
ATOM 700 C C . ARG A 1 93 ? -5.097 -2.848 -12.612 1.00 96.94 93 ARG A C 1
ATOM 702 O O . ARG A 1 93 ? -5.221 -2.387 -13.741 1.00 96.94 93 ARG A O 1
ATOM 709 N N . PHE A 1 94 ? -4.799 -2.099 -11.553 1.00 97.12 94 PHE A N 1
ATOM 710 C CA . PHE A 1 94 ? -4.631 -0.650 -11.606 1.00 97.12 94 PHE A CA 1
ATOM 711 C C . PHE A 1 94 ? -3.221 -0.232 -12.008 1.00 97.12 94 PHE A C 1
ATOM 713 O O . PHE A 1 94 ? -3.039 0.904 -12.420 1.00 97.12 94 PHE A O 1
ATOM 720 N N . ILE A 1 95 ? -2.251 -1.148 -11.991 1.00 95.31 95 ILE A N 1
ATOM 721 C CA . ILE A 1 95 ? -0.890 -0.932 -12.501 1.00 95.31 95 ILE A CA 1
ATOM 722 C C . ILE A 1 95 ? -0.856 -0.361 -13.931 1.00 95.31 95 ILE A C 1
ATOM 724 O O . ILE A 1 95 ? 0.108 0.288 -14.318 1.00 95.31 95 ILE A O 1
ATOM 728 N N . THR A 1 96 ? -1.907 -0.578 -14.730 1.00 94.69 96 THR A N 1
ATOM 729 C CA . THR A 1 96 ? -2.005 -0.053 -16.099 1.00 94.69 96 THR A CA 1
ATOM 730 C C . THR A 1 96 ? -2.498 1.390 -16.192 1.00 94.69 96 THR A C 1
ATOM 732 O O . THR A 1 96 ? -2.676 1.886 -17.301 1.00 94.69 96 THR A O 1
ATOM 735 N N . PHE A 1 97 ? -2.785 2.047 -15.070 1.00 95.81 97 PHE A N 1
ATOM 736 C CA . PHE A 1 97 ? -3.296 3.413 -15.047 1.00 95.81 97 PHE A CA 1
ATOM 737 C C . PHE A 1 97 ? -2.112 4.378 -14.959 1.00 95.81 97 PHE A C 1
ATOM 739 O O . PHE A 1 97 ? -1.294 4.226 -14.048 1.00 95.81 97 PHE A O 1
ATOM 746 N N . PRO A 1 98 ? -1.991 5.357 -15.868 1.00 95.94 98 PRO A N 1
ATOM 747 C CA . PRO A 1 98 ? -0.933 6.348 -15.778 1.00 95.94 98 PRO A CA 1
ATOM 748 C C . PRO A 1 98 ? -1.145 7.278 -14.579 1.00 95.94 98 PRO A C 1
ATOM 750 O O . PRO A 1 98 ? -2.280 7.566 -14.188 1.00 95.94 98 PRO A O 1
ATOM 753 N N . VAL A 1 99 ? -0.056 7.811 -14.027 1.00 96.56 99 VAL A N 1
ATOM 754 C CA . VAL A 1 99 ? -0.094 8.768 -12.903 1.00 96.56 99 VAL A CA 1
ATOM 755 C C . VAL A 1 99 ? -0.981 9.978 -13.217 1.00 96.56 99 VAL A C 1
ATOM 757 O O . VAL A 1 99 ? -1.679 10.491 -12.341 1.00 96.56 99 VAL A O 1
ATOM 760 N N . SER A 1 100 ? -1.006 10.414 -14.478 1.00 96.31 100 SER A N 1
ATOM 761 C CA . SER A 1 100 ? -1.808 11.552 -14.941 1.00 96.31 100 SER A CA 1
ATOM 762 C C . SER A 1 100 ? -3.325 11.360 -14.813 1.00 96.31 100 SER A C 1
ATOM 764 O O . SER A 1 100 ? -4.043 12.361 -14.775 1.00 96.31 100 SER A O 1
ATOM 766 N N . ASP A 1 101 ? -3.814 10.123 -14.677 1.00 95.94 101 ASP A N 1
ATOM 767 C CA . ASP A 1 101 ? -5.239 9.840 -14.463 1.00 95.94 101 ASP A CA 1
ATOM 768 C C . ASP A 1 101 ? -5.694 10.148 -13.025 1.00 95.94 101 ASP A C 1
ATOM 770 O O . ASP A 1 101 ? -6.897 10.184 -12.756 1.00 95.94 101 ASP A O 1
ATOM 774 N N . GLY A 1 102 ? -4.760 10.365 -12.088 1.00 95.69 102 GLY A N 1
ATOM 775 C CA . GLY A 1 102 ? -5.083 10.669 -10.690 1.00 95.69 102 GLY A CA 1
ATOM 776 C C . GLY A 1 102 ? -5.749 9.505 -9.948 1.00 95.69 102 GLY A C 1
ATOM 777 O O . GLY A 1 102 ? -6.553 9.733 -9.049 1.00 95.69 102 GLY A O 1
ATOM 778 N N . GLN A 1 103 ? -5.461 8.269 -10.362 1.00 94.31 103 GLN A N 1
ATOM 779 C CA . GLN A 1 103 ? -6.025 7.033 -9.805 1.00 94.31 103 GLN A CA 1
ATOM 780 C C . GLN A 1 103 ? -5.003 6.325 -8.893 1.00 94.31 103 GLN A C 1
ATOM 782 O O . GLN A 1 103 ? -4.067 6.948 -8.397 1.00 94.31 103 GLN A O 1
ATOM 787 N N . ALA A 1 104 ? -5.164 5.020 -8.656 1.00 94.50 104 ALA A N 1
ATOM 788 C CA . ALA A 1 104 ? -4.421 4.276 -7.634 1.00 94.50 104 ALA A CA 1
ATOM 789 C C . ALA A 1 104 ? -2.880 4.284 -7.784 1.00 94.50 104 ALA A C 1
ATOM 791 O O . ALA A 1 104 ? -2.168 4.118 -6.798 1.00 94.50 104 ALA A O 1
ATOM 792 N N . THR A 1 105 ? -2.343 4.490 -8.991 1.00 96.69 105 THR A N 1
ATOM 793 C CA . THR A 1 105 ? -0.892 4.626 -9.239 1.00 96.69 105 THR A CA 1
ATOM 794 C C . THR A 1 105 ? -0.355 6.026 -8.934 1.00 96.69 105 THR A C 1
ATOM 796 O O . THR A 1 105 ? 0.851 6.193 -8.756 1.00 96.69 105 THR A O 1
ATOM 799 N N . ALA A 1 106 ? -1.222 7.040 -8.849 1.00 97.25 106 ALA A N 1
ATOM 800 C CA . ALA A 1 106 ? -0.815 8.440 -8.795 1.00 97.25 106 ALA A CA 1
ATOM 801 C C . ALA A 1 106 ? -0.252 8.868 -7.434 1.00 97.25 106 ALA A C 1
ATOM 803 O O . ALA A 1 106 ? 0.622 9.729 -7.384 1.00 97.25 106 ALA A O 1
ATOM 804 N N . SER A 1 107 ? -0.751 8.301 -6.333 1.00 97.19 107 SER A N 1
ATOM 805 C CA . SER A 1 107 ? -0.245 8.555 -4.978 1.00 97.19 107 SER A CA 1
ATOM 806 C C . SER A 1 107 ? -0.801 7.530 -3.981 1.00 97.19 107 SER A C 1
ATOM 808 O O . SER A 1 107 ? -1.519 6.612 -4.370 1.00 97.19 107 SER A O 1
ATOM 810 N N . LEU A 1 108 ? -0.524 7.705 -2.685 1.00 95.69 108 LEU A N 1
ATOM 811 C CA . LEU A 1 108 ? -1.182 6.919 -1.639 1.00 95.69 108 LEU A CA 1
ATOM 812 C C . LEU A 1 108 ? -2.691 7.140 -1.555 1.00 95.69 108 LEU A C 1
ATOM 814 O O . LEU A 1 108 ? -3.403 6.205 -1.205 1.00 95.69 108 LEU A O 1
ATOM 818 N N . ASP A 1 109 ? -3.156 8.369 -1.803 1.00 96.19 109 ASP A N 1
ATOM 819 C CA . ASP A 1 109 ? -4.555 8.785 -1.613 1.00 96.19 109 ASP A CA 1
ATOM 820 C C . ASP A 1 109 ? -5.155 8.346 -0.248 1.00 96.19 109 ASP A C 1
ATOM 822 O O . ASP A 1 109 ? -6.332 8.017 -0.097 1.00 96.19 109 ASP A O 1
ATOM 826 N N . MET A 1 110 ? -4.299 8.327 0.779 1.00 95.88 110 MET A N 1
ATOM 827 C CA . MET A 1 110 ? -4.648 8.054 2.173 1.00 95.88 110 MET A CA 1
ATOM 828 C C . MET A 1 110 ? -4.790 9.374 2.929 1.00 95.88 110 MET A C 1
ATOM 830 O O . MET A 1 110 ? -3.928 10.253 2.830 1.00 95.88 110 MET A O 1
ATOM 834 N N . ASN A 1 111 ? -5.839 9.516 3.740 1.00 95.44 111 ASN A N 1
ATOM 835 C CA . ASN A 1 111 ? -6.046 10.731 4.527 1.00 95.44 111 ASN A CA 1
ATOM 836 C C . ASN A 1 111 ? -5.189 10.728 5.807 1.00 95.44 111 ASN A C 1
ATOM 838 O O . ASN A 1 111 ? -5.664 10.408 6.895 1.00 95.44 111 ASN A O 1
ATOM 842 N N . VAL A 1 112 ? -3.912 11.108 5.684 1.00 96.56 112 VAL A N 1
ATOM 843 C CA . VAL A 1 112 ? -2.937 11.102 6.796 1.00 96.56 112 VAL A CA 1
ATOM 844 C C . VAL A 1 112 ? -3.411 11.927 7.999 1.00 96.56 112 VAL A C 1
ATOM 846 O O . VAL A 1 112 ? -3.183 11.537 9.142 1.00 96.56 112 VAL A O 1
ATOM 849 N N . SER A 1 113 ? -4.133 13.031 7.774 1.00 98.06 113 SER A N 1
ATOM 850 C CA . SER A 1 113 ? -4.711 13.827 8.864 1.00 98.06 113 SER A CA 1
ATOM 851 C C . SER A 1 113 ? -5.782 13.061 9.642 1.00 98.06 113 SER A C 1
ATOM 853 O O . SER A 1 113 ? -5.824 13.161 10.866 1.00 98.06 113 SER A O 1
ATOM 855 N N . GLN A 1 114 ? -6.615 12.267 8.963 1.00 98.56 114 GLN A N 1
ATOM 856 C CA . GLN A 1 114 ? -7.576 11.385 9.628 1.00 98.56 114 GLN A CA 1
ATOM 857 C C . GLN A 1 114 ? -6.896 10.210 10.333 1.00 98.56 114 GLN A C 1
ATOM 859 O O . GLN A 1 114 ? -7.309 9.875 11.438 1.00 98.56 114 GLN A O 1
ATOM 864 N N . ILE A 1 115 ? -5.830 9.631 9.764 1.00 98.62 115 ILE A N 1
ATOM 865 C CA . ILE A 1 115 ? -5.028 8.604 10.457 1.00 98.62 115 ILE A CA 1
ATOM 866 C C . ILE A 1 115 ? -4.504 9.180 11.780 1.00 98.62 115 ILE A C 1
ATOM 868 O O . ILE A 1 115 ? -4.748 8.609 12.840 1.00 98.62 115 ILE A O 1
ATOM 872 N N . GLN A 1 116 ? -3.880 10.363 11.749 1.00 98.62 116 GLN A N 1
ATOM 873 C CA . GLN A 1 116 ? -3.382 11.032 12.955 1.00 98.62 116 GLN A CA 1
ATOM 874 C C . GLN A 1 116 ? -4.499 11.326 13.966 1.00 98.62 116 GLN A C 1
ATOM 876 O O . GLN A 1 116 ? -4.324 11.089 15.163 1.00 98.62 116 GLN A O 1
ATOM 881 N N . GLN A 1 117 ? -5.636 11.852 13.496 1.00 98.62 117 GLN A N 1
ATOM 882 C CA . GLN A 1 117 ? -6.779 12.180 14.346 1.00 98.62 117 GLN A CA 1
ATOM 883 C C . GLN A 1 117 ? -7.336 10.931 15.030 1.00 98.62 117 GLN A C 1
ATOM 885 O O . GLN A 1 117 ? -7.568 10.950 16.239 1.00 98.62 117 GLN A O 1
ATOM 890 N N . LEU A 1 118 ? -7.537 9.843 14.282 1.00 98.31 118 LEU A N 1
ATOM 891 C CA . LEU A 1 118 ? -8.044 8.600 14.849 1.00 98.31 118 LEU A CA 1
ATOM 892 C C . LEU A 1 118 ? -7.045 7.995 15.838 1.00 98.31 118 LEU A C 1
ATOM 894 O O . LEU A 1 118 ? -7.449 7.589 16.923 1.00 98.31 118 LEU A O 1
ATOM 898 N N . GLY A 1 119 ? -5.749 8.009 15.511 1.00 98.19 119 GLY A N 1
ATOM 899 C CA . GLY A 1 119 ? -4.696 7.536 16.410 1.00 98.19 119 GLY A CA 1
ATOM 900 C C . GLY A 1 119 ? -4.710 8.246 17.766 1.00 98.19 119 GLY A C 1
ATOM 901 O O . GLY A 1 119 ? -4.552 7.591 18.791 1.00 98.19 119 GLY A O 1
ATOM 902 N N . GLN A 1 120 ? -4.979 9.555 17.789 1.00 98.25 120 GLN A N 1
ATOM 903 C CA . GLN A 1 120 ? -5.137 10.330 19.028 1.00 98.25 120 GLN A CA 1
ATOM 904 C C . GLN A 1 120 ? -6.439 10.004 19.767 1.00 98.25 120 GLN A C 1
ATOM 906 O O . GLN A 1 120 ? -6.431 9.856 20.985 1.00 98.25 120 GLN A O 1
ATOM 911 N N . LEU A 1 121 ? -7.562 9.888 19.049 1.00 97.12 121 LEU A N 1
ATOM 912 C CA . LEU A 1 121 ? -8.861 9.554 19.648 1.00 97.12 121 LEU A CA 1
ATOM 913 C C . LEU A 1 121 ? -8.849 8.170 20.307 1.00 97.12 121 LEU A C 1
ATOM 915 O O . LEU A 1 121 ? -9.464 7.975 21.355 1.00 97.12 121 LEU A O 1
ATOM 919 N N . TRP A 1 122 ? -8.153 7.218 19.692 1.00 96.31 122 TRP A N 1
ATOM 920 C CA . TRP A 1 122 ? -8.026 5.852 20.189 1.00 96.31 122 TRP A CA 1
ATOM 921 C C . TRP A 1 122 ? -6.881 5.646 21.178 1.00 96.31 122 TRP A C 1
ATOM 923 O O . TRP A 1 122 ? -6.817 4.577 21.780 1.00 96.31 122 TRP A O 1
ATOM 933 N N . ASP A 1 123 ? -6.006 6.642 21.345 1.00 96.19 123 ASP A N 1
ATOM 934 C CA . ASP A 1 123 ? -4.729 6.515 22.057 1.00 96.19 123 ASP A CA 1
ATOM 935 C C . ASP A 1 123 ? -3.884 5.334 21.530 1.00 96.19 123 ASP A C 1
ATOM 937 O O . ASP A 1 123 ? -3.283 4.564 22.275 1.00 96.19 123 ASP A O 1
ATOM 941 N N . SER A 1 124 ? -3.887 5.150 20.205 1.00 97.38 124 SER A N 1
ATOM 942 C CA . SER A 1 124 ? -3.205 4.043 19.529 1.00 97.38 124 SER A CA 1
ATOM 943 C C . SER A 1 124 ? -1.815 4.470 19.070 1.00 97.38 124 SER A C 1
ATOM 945 O O . SER A 1 124 ? -1.678 5.226 18.105 1.00 97.38 124 SER A O 1
ATOM 947 N N . GLU A 1 125 ? -0.774 3.966 19.737 1.00 98.00 125 GLU A N 1
ATOM 948 C CA . GLU A 1 125 ? 0.627 4.219 19.360 1.00 98.00 125 GLU A CA 1
ATOM 949 C C . GLU A 1 125 ? 0.929 3.758 17.923 1.00 98.00 125 GLU A C 1
ATOM 951 O O . GLU A 1 125 ? 1.668 4.423 17.198 1.00 98.00 125 GLU A O 1
ATOM 956 N N . ILE A 1 126 ? 0.310 2.656 17.483 1.00 98.00 126 ILE A N 1
ATOM 957 C CA . ILE A 1 126 ? 0.497 2.090 16.139 1.00 98.00 126 ILE A CA 1
ATOM 958 C C . ILE A 1 126 ? 0.004 3.074 15.077 1.00 98.00 126 ILE A C 1
ATOM 960 O O . ILE A 1 126 ? 0.752 3.450 14.176 1.00 98.00 126 ILE A O 1
ATOM 964 N N . ILE A 1 127 ? -1.247 3.529 15.192 1.00 98.44 127 ILE A N 1
ATOM 965 C CA . ILE A 1 127 ? -1.849 4.432 14.201 1.00 98.44 127 ILE A CA 1
ATOM 966 C C . ILE A 1 127 ? -1.128 5.784 14.192 1.00 98.44 127 ILE A C 1
ATOM 968 O O . ILE A 1 127 ? -0.903 6.355 13.123 1.00 98.44 127 ILE A O 1
ATOM 972 N N . GLN A 1 128 ? -0.729 6.283 15.366 1.00 98.56 128 GLN A N 1
ATOM 973 C CA . GLN A 1 128 ? 0.059 7.512 15.468 1.00 98.56 128 GLN A CA 1
ATOM 974 C C . GLN A 1 128 ? 1.415 7.365 14.759 1.00 98.56 128 GLN A C 1
ATOM 976 O O . GLN A 1 128 ? 1.758 8.212 13.938 1.00 98.56 128 GLN A O 1
ATOM 981 N N . SER A 1 129 ? 2.133 6.257 14.967 1.00 97.44 129 SER A N 1
ATOM 982 C CA . SER A 1 129 ? 3.405 5.985 14.280 1.00 97.44 129 SER A CA 1
ATOM 983 C C . SER A 1 129 ? 3.250 5.875 12.756 1.00 97.44 129 SER A C 1
ATOM 985 O O . SER A 1 129 ? 4.083 6.397 12.008 1.00 97.44 129 SER A O 1
ATOM 987 N N . VAL A 1 130 ? 2.165 5.260 12.271 1.00 97.88 130 VAL A N 1
ATOM 988 C CA . VAL A 1 130 ? 1.858 5.201 10.830 1.00 97.88 130 VAL A CA 1
ATOM 989 C C . VAL A 1 130 ? 1.638 6.605 10.263 1.00 97.88 130 VAL A C 1
ATOM 991 O O . VAL A 1 130 ? 2.216 6.942 9.227 1.00 97.88 130 VAL A O 1
ATOM 994 N N . ALA A 1 131 ? 0.853 7.445 10.945 1.00 97.94 131 ALA A N 1
ATOM 995 C CA . ALA A 1 131 ? 0.611 8.821 10.516 1.00 97.94 131 ALA A CA 1
ATOM 996 C C . ALA A 1 131 ? 1.907 9.643 10.454 1.00 97.94 131 ALA A C 1
ATOM 998 O O . ALA A 1 131 ? 2.164 10.315 9.452 1.00 97.94 131 ALA A O 1
ATOM 999 N N . GLU A 1 132 ? 2.747 9.546 11.485 1.00 96.56 132 GLU A N 1
ATOM 1000 C CA . GLU A 1 132 ? 4.054 10.206 11.539 1.00 96.56 132 GLU A CA 1
ATOM 1001 C C . GLU A 1 132 ? 4.956 9.763 10.383 1.00 96.56 132 GLU A C 1
ATOM 1003 O O . GLU A 1 132 ? 5.555 10.597 9.704 1.00 96.56 132 GLU A O 1
ATOM 1008 N N . SER A 1 133 ? 5.008 8.462 10.098 1.00 96.00 133 SER A N 1
ATOM 1009 C CA . SER A 1 133 ? 5.837 7.907 9.025 1.00 96.00 133 SER A CA 1
ATOM 1010 C C . SER A 1 133 ? 5.356 8.319 7.624 1.00 96.00 133 SER A C 1
ATOM 1012 O O . SER A 1 133 ? 6.149 8.701 6.748 1.00 96.00 133 SER A O 1
ATOM 1014 N N . PHE A 1 134 ? 4.039 8.343 7.407 1.00 95.50 134 PHE A N 1
ATOM 1015 C CA . PHE A 1 134 ? 3.444 8.870 6.176 1.00 95.50 134 PHE A CA 1
ATOM 1016 C C . PHE A 1 134 ? 3.639 10.381 6.014 1.00 95.50 134 PHE A C 1
ATOM 1018 O O . PHE A 1 134 ? 3.752 10.847 4.881 1.00 95.50 134 PHE A O 1
ATOM 1025 N N . ALA A 1 135 ? 3.743 11.139 7.105 1.00 94.38 135 ALA A N 1
ATOM 1026 C CA . ALA A 1 135 ? 3.999 12.579 7.072 1.00 94.38 135 ALA A CA 1
ATOM 1027 C C . ALA A 1 135 ? 5.493 12.951 7.026 1.00 94.38 135 ALA A C 1
ATOM 1029 O O . ALA A 1 135 ? 5.828 14.075 6.650 1.00 94.38 135 ALA A O 1
ATOM 1030 N N . ALA A 1 136 ? 6.397 12.043 7.404 1.00 93.19 136 ALA A N 1
ATOM 1031 C CA . ALA A 1 136 ? 7.822 12.338 7.542 1.00 93.19 136 ALA A CA 1
ATOM 1032 C C . ALA A 1 136 ? 8.460 12.827 6.229 1.00 93.19 136 ALA A C 1
ATOM 1034 O O . ALA A 1 136 ? 8.112 12.391 5.135 1.00 93.19 136 ALA A O 1
ATOM 1035 N N . ASN A 1 137 ? 9.455 13.703 6.299 1.00 92.31 137 ASN A N 1
ATOM 1036 C CA . ASN A 1 137 ? 10.262 13.991 5.113 1.00 92.31 137 ASN A CA 1
ATOM 1037 C C . ASN A 1 137 ? 11.254 12.844 4.885 1.00 92.31 137 ASN A C 1
ATOM 1039 O O . ASN A 1 137 ? 11.801 12.306 5.843 1.00 92.31 137 ASN A O 1
ATOM 1043 N N . SER A 1 138 ? 11.515 12.489 3.628 1.00 94.31 138 SER A N 1
ATOM 1044 C CA . SER A 1 138 ? 12.578 11.549 3.266 1.00 94.31 138 SER A CA 1
ATOM 1045 C C . SER A 1 138 ? 13.261 12.009 1.983 1.00 94.31 138 SER A C 1
ATOM 1047 O O . SER A 1 138 ? 12.664 12.691 1.151 1.00 94.31 138 SER A O 1
ATOM 1049 N N . THR A 1 139 ? 14.538 11.667 1.849 1.00 94.88 139 THR A N 1
ATOM 1050 C CA . THR A 1 139 ? 15.369 11.943 0.668 1.00 94.88 139 THR A CA 1
ATOM 1051 C C . THR A 1 139 ? 15.657 10.679 -0.143 1.00 94.88 139 THR A C 1
ATOM 1053 O O . THR A 1 139 ? 16.447 10.715 -1.084 1.00 94.88 139 THR A O 1
ATOM 1056 N N . THR A 1 140 ? 15.040 9.555 0.224 1.00 96.81 140 THR A N 1
ATOM 1057 C CA . THR A 1 140 ? 15.244 8.245 -0.402 1.00 96.81 140 THR A CA 1
ATOM 1058 C C . THR A 1 140 ? 13.908 7.554 -0.660 1.00 96.81 140 THR A C 1
ATOM 1060 O O . THR A 1 140 ? 12.899 7.933 -0.064 1.00 96.81 140 THR A O 1
ATOM 1063 N N . ALA A 1 141 ? 13.883 6.512 -1.500 1.00 97.31 141 ALA A N 1
ATOM 1064 C CA . ALA A 1 141 ? 12.654 5.752 -1.747 1.00 97.31 141 ALA A CA 1
ATOM 1065 C C . ALA A 1 141 ? 12.079 5.085 -0.484 1.00 97.31 141 ALA A C 1
ATOM 1067 O O . ALA A 1 141 ? 10.872 4.848 -0.407 1.00 97.31 141 ALA A O 1
ATOM 1068 N N . ASN A 1 142 ? 12.910 4.816 0.528 1.00 96.75 142 ASN A N 1
ATOM 1069 C CA . ASN A 1 142 ? 12.459 4.303 1.816 1.00 96.75 142 ASN A CA 1
ATOM 1070 C C . ASN A 1 142 ? 11.891 5.442 2.684 1.00 96.75 142 ASN A C 1
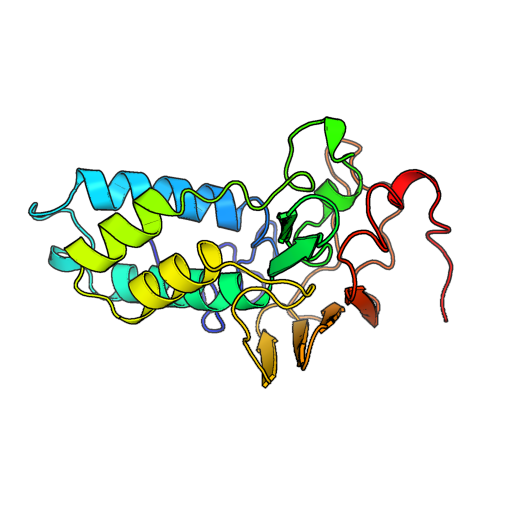ATOM 1072 O O . ASN A 1 142 ? 12.565 5.999 3.551 1.00 96.75 142 ASN A O 1
ATOM 1076 N N . ALA A 1 143 ? 10.633 5.813 2.440 1.00 90.62 143 ALA A N 1
ATOM 1077 C CA . ALA A 1 143 ? 9.912 6.747 3.303 1.00 90.62 143 ALA A CA 1
ATOM 1078 C C . ALA A 1 143 ? 9.792 6.192 4.734 1.00 90.62 143 ALA A C 1
ATOM 1080 O O . ALA A 1 143 ? 9.497 5.009 4.912 1.00 90.62 143 ALA A O 1
ATOM 1081 N N . GLY A 1 144 ? 10.000 7.044 5.742 1.00 86.75 144 GLY A N 1
ATOM 1082 C CA . GLY A 1 144 ? 9.846 6.670 7.152 1.00 86.75 144 GLY A CA 1
ATOM 1083 C C . GLY A 1 144 ? 11.007 5.879 7.764 1.00 86.75 144 GLY A C 1
ATOM 1084 O O . GLY A 1 144 ? 10.878 5.425 8.896 1.00 86.75 144 GLY A O 1
ATOM 1085 N N . ASP A 1 145 ? 12.114 5.688 7.033 1.00 86.69 145 ASP A N 1
ATOM 1086 C CA . ASP A 1 145 ? 13.344 5.015 7.494 1.00 86.69 145 ASP A CA 1
ATOM 1087 C C . ASP A 1 145 ? 13.125 3.628 8.136 1.00 86.69 145 ASP A C 1
ATOM 1089 O O . ASP A 1 145 ? 13.882 3.167 8.998 1.00 86.69 145 ASP A O 1
ATOM 1093 N N . ILE A 1 146 ? 12.096 2.916 7.676 1.00 92.94 146 ILE A N 1
ATOM 1094 C CA . ILE A 1 146 ? 11.773 1.565 8.136 1.00 92.94 146 ILE A CA 1
ATOM 1095 C C . ILE A 1 146 ? 12.809 0.610 7.554 1.00 92.94 146 ILE A C 1
ATOM 1097 O O . ILE A 1 146 ? 12.955 0.518 6.339 1.00 92.94 146 ILE A O 1
ATOM 1101 N N . ASN A 1 147 ? 13.530 -0.122 8.399 1.00 96.19 147 ASN A N 1
ATOM 1102 C CA . ASN A 1 147 ? 14.560 -1.061 7.961 1.00 96.19 147 ASN A CA 1
ATOM 1103 C C . ASN A 1 147 ? 14.206 -2.480 8.405 1.00 96.19 147 ASN A C 1
ATOM 1105 O O . ASN A 1 147 ? 13.979 -2.725 9.588 1.00 96.19 147 ASN A O 1
ATOM 1109 N N . GLY A 1 148 ? 14.195 -3.423 7.466 1.00 97.88 148 GLY A N 1
ATOM 1110 C CA . GLY A 1 148 ? 13.917 -4.823 7.762 1.00 97.88 148 GLY A CA 1
ATOM 1111 C C . GLY A 1 148 ? 13.239 -5.564 6.620 1.00 97.88 148 GLY A C 1
ATOM 1112 O O . GLY A 1 148 ? 13.171 -5.093 5.488 1.00 97.88 148 GLY A O 1
ATOM 1113 N N . ASN A 1 149 ? 12.729 -6.744 6.952 1.00 98.12 149 ASN A N 1
ATOM 1114 C CA . ASN A 1 149 ? 11.980 -7.608 6.055 1.00 98.12 149 ASN A CA 1
ATOM 1115 C C . ASN A 1 149 ? 10.611 -7.907 6.675 1.00 98.12 149 ASN A C 1
ATOM 1117 O O . ASN A 1 149 ? 10.544 -8.189 7.874 1.00 98.12 149 ASN A O 1
ATOM 1121 N N . ARG A 1 150 ? 9.550 -7.903 5.867 1.00 98.44 150 ARG A N 1
ATOM 1122 C CA . ARG A 1 150 ? 8.225 -8.377 6.264 1.00 98.44 150 ARG A CA 1
ATOM 1123 C C . ARG A 1 150 ? 7.638 -9.308 5.209 1.00 98.44 150 ARG A C 1
ATOM 1125 O O . ARG A 1 150 ? 7.493 -8.935 4.046 1.00 98.44 150 ARG A O 1
ATOM 1132 N N . MET A 1 151 ? 7.252 -10.505 5.653 1.00 98.44 151 MET A N 1
ATOM 1133 C CA . MET A 1 151 ? 6.481 -11.466 4.866 1.00 98.44 151 MET A CA 1
ATOM 1134 C C . MET A 1 151 ? 4.994 -11.341 5.195 1.00 98.44 151 MET A C 1
ATOM 1136 O O . MET A 1 151 ? 4.585 -11.558 6.336 1.00 98.44 151 MET A O 1
ATOM 1140 N N . PHE A 1 152 ? 4.191 -11.086 4.171 1.00 98.50 152 PHE A N 1
ATOM 1141 C CA . PHE A 1 152 ? 2.735 -11.141 4.201 1.00 98.50 152 PHE A CA 1
ATOM 1142 C C . PHE A 1 152 ? 2.283 -12.521 3.715 1.00 98.50 152 PHE A C 1
ATOM 1144 O O . PHE A 1 152 ? 1.919 -12.738 2.556 1.00 98.50 152 PHE A O 1
ATOM 1151 N N . TYR A 1 153 ? 2.383 -13.494 4.623 1.00 97.00 153 TYR A N 1
ATOM 1152 C CA . TYR A 1 153 ? 2.149 -14.916 4.362 1.00 97.00 153 TYR A CA 1
ATOM 1153 C C . TYR A 1 153 ? 0.722 -15.250 3.909 1.00 97.00 153 TYR A C 1
ATOM 1155 O O . TYR A 1 153 ? 0.508 -16.299 3.298 1.00 97.00 153 TYR A O 1
ATOM 1163 N N . ALA A 1 154 ? -0.263 -14.405 4.213 1.00 96.81 154 ALA A N 1
ATOM 1164 C CA . ALA A 1 154 ? -1.651 -14.624 3.829 1.00 96.81 154 ALA A CA 1
ATOM 1165 C C . ALA A 1 154 ? -1.911 -14.302 2.352 1.00 96.81 154 ALA A C 1
ATOM 1167 O O . ALA A 1 154 ? -2.874 -14.826 1.794 1.00 96.81 154 ALA A O 1
ATOM 1168 N N . ASN A 1 155 ? -1.056 -13.477 1.740 1.00 97.06 155 ASN A N 1
ATOM 1169 C CA . ASN A 1 155 ? -1.206 -12.968 0.377 1.00 97.06 155 ASN A CA 1
ATOM 1170 C C . ASN A 1 155 ? 0.073 -13.111 -0.480 1.00 97.06 155 ASN A C 1
ATOM 1172 O O . ASN A 1 155 ? 0.198 -12.459 -1.510 1.00 97.06 155 ASN A O 1
ATOM 1176 N N . ASP A 1 156 ? 0.999 -13.988 -0.073 1.00 98.19 156 ASP A N 1
ATOM 1177 C CA . ASP A 1 156 ? 2.212 -14.363 -0.821 1.00 98.19 156 ASP A CA 1
ATOM 1178 C C . ASP A 1 156 ? 3.053 -13.156 -1.310 1.00 98.19 156 ASP A C 1
ATOM 1180 O O . ASP A 1 156 ? 3.6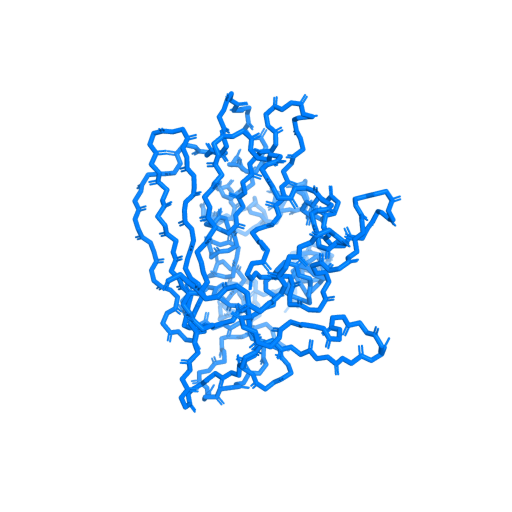10 -13.158 -2.408 1.00 98.19 156 ASP A O 1
ATOM 1184 N N . TYR A 1 157 ? 3.170 -12.127 -0.467 1.00 98.69 157 TYR A N 1
ATOM 1185 C CA . TYR A 1 157 ? 3.912 -10.897 -0.752 1.00 98.69 157 TYR A CA 1
ATOM 1186 C C . TYR A 1 157 ? 5.018 -10.677 0.285 1.00 98.69 157 TYR A C 1
ATOM 1188 O O . TYR A 1 157 ? 4.812 -10.864 1.483 1.00 98.69 157 TYR A O 1
ATOM 1196 N N . LEU A 1 158 ? 6.204 -10.281 -0.167 1.00 98.75 158 LEU A N 1
ATOM 1197 C CA . LEU A 1 158 ? 7.371 -10.026 0.674 1.00 98.75 158 LEU A CA 1
ATOM 1198 C C . LEU A 1 158 ? 7.915 -8.635 0.367 1.00 98.75 158 LEU A C 1
ATOM 1200 O O . LEU A 1 158 ? 8.001 -8.241 -0.793 1.00 98.75 158 LEU A O 1
ATOM 1204 N N . VAL A 1 159 ? 8.357 -7.922 1.396 1.00 98.75 159 VAL A N 1
ATOM 1205 C CA . VAL A 1 159 ? 9.036 -6.637 1.237 1.00 98.75 159 VAL A CA 1
ATOM 1206 C C . VAL A 1 159 ? 10.279 -6.561 2.109 1.00 98.75 159 VAL A C 1
ATOM 1208 O O . VAL A 1 159 ? 10.266 -6.898 3.291 1.00 98.75 159 VAL A O 1
ATOM 1211 N N . GLN A 1 160 ? 11.362 -6.094 1.503 1.00 98.56 160 GLN A N 1
ATOM 1212 C CA . GLN A 1 160 ? 12.620 -5.733 2.132 1.00 98.56 160 GLN A CA 1
ATOM 1213 C C . GLN A 1 160 ? 12.783 -4.218 2.022 1.00 98.56 160 GLN A C 1
ATOM 1215 O O . GLN A 1 160 ? 12.809 -3.664 0.926 1.00 98.56 160 GLN A O 1
ATOM 1220 N N . ARG A 1 161 ? 12.953 -3.545 3.154 1.00 98.31 161 ARG A N 1
ATOM 1221 C CA . ARG A 1 161 ? 13.297 -2.123 3.219 1.00 98.31 161 ARG A CA 1
ATOM 1222 C C . ARG A 1 161 ? 14.698 -1.993 3.791 1.00 98.31 161 ARG A C 1
ATOM 1224 O O . ARG A 1 161 ? 15.009 -2.591 4.824 1.00 98.31 161 ARG A O 1
ATOM 1231 N N . GLY A 1 162 ? 15.562 -1.260 3.105 1.00 96.88 162 GLY A N 1
ATOM 1232 C CA . GLY A 1 162 ? 16.940 -1.048 3.536 1.00 96.88 162 GLY A CA 1
ATOM 1233 C C . GLY A 1 162 ? 17.351 0.418 3.459 1.00 96.88 162 GLY A C 1
ATOM 1234 O O . GLY A 1 162 ? 16.510 1.285 3.203 1.00 96.88 162 GLY A O 1
ATOM 1235 N N . PRO A 1 163 ? 18.649 0.712 3.657 1.00 95.62 163 PRO A N 1
ATOM 1236 C CA . PRO A 1 163 ? 19.161 2.074 3.590 1.00 95.62 163 PRO A CA 1
ATOM 1237 C C . PRO A 1 163 ? 18.966 2.663 2.189 1.00 95.62 163 PRO A C 1
ATOM 1239 O O . PRO A 1 163 ? 19.737 2.395 1.269 1.00 95.62 163 PRO A O 1
ATOM 1242 N N . GLY A 1 164 ? 17.907 3.451 2.036 1.00 96.25 164 GLY A N 1
ATOM 1243 C CA . GLY A 1 164 ? 17.585 4.184 0.820 1.00 96.25 164 GLY A CA 1
ATOM 1244 C C . GLY A 1 164 ? 16.800 3.440 -0.262 1.00 96.25 164 GLY A C 1
ATOM 1245 O O . GLY A 1 164 ? 16.543 4.037 -1.304 1.00 96.25 164 GLY A O 1
ATOM 1246 N N . TYR A 1 165 ? 16.404 2.181 -0.042 1.00 97.94 165 TYR A N 1
ATOM 1247 C CA . TYR A 1 165 ? 15.684 1.387 -1.044 1.00 97.94 165 TYR A CA 1
ATOM 1248 C C . TYR A 1 165 ? 14.522 0.584 -0.454 1.00 97.94 165 TYR A C 1
ATOM 1250 O O . TYR A 1 165 ? 14.505 0.250 0.736 1.00 97.94 165 TYR A O 1
ATOM 1258 N N . VAL A 1 166 ? 13.581 0.226 -1.327 1.00 98.62 166 VAL A N 1
ATOM 1259 C CA . VAL A 1 166 ? 12.492 -0.720 -1.058 1.00 98.62 166 VAL A CA 1
ATOM 1260 C C . VAL A 1 166 ? 12.497 -1.770 -2.165 1.00 98.62 166 VAL A C 1
ATOM 1262 O O . VAL A 1 166 ? 12.455 -1.420 -3.338 1.00 98.62 166 VAL A O 1
ATOM 1265 N N . THR A 1 167 ? 12.550 -3.050 -1.807 1.00 98.69 167 THR A N 1
ATOM 1266 C CA . THR A 1 167 ? 12.458 -4.176 -2.744 1.00 98.69 167 THR A CA 1
ATOM 1267 C C . THR A 1 167 ? 11.286 -5.058 -2.356 1.00 98.69 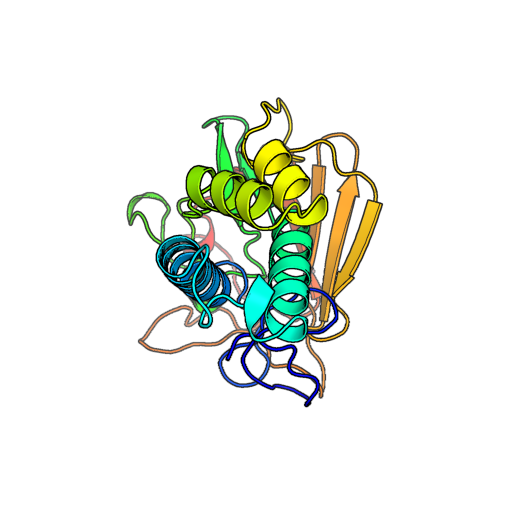167 THR A C 1
ATOM 1269 O O . THR A 1 167 ? 11.154 -5.433 -1.192 1.00 98.69 167 THR A O 1
ATOM 1272 N N . THR A 1 168 ? 10.451 -5.417 -3.320 1.00 98.56 168 THR A N 1
ATOM 1273 C CA . THR A 1 168 ? 9.246 -6.218 -3.101 1.00 98.56 168 THR A CA 1
ATOM 1274 C C . THR A 1 168 ? 9.264 -7.450 -3.992 1.00 98.56 168 THR A C 1
ATOM 1276 O O . THR A 1 168 ? 9.891 -7.452 -5.050 1.00 98.56 168 THR A O 1
ATOM 1279 N N . LEU A 1 169 ? 8.619 -8.521 -3.540 1.00 98.62 169 LEU A N 1
ATOM 1280 C CA . LEU A 1 169 ? 8.467 -9.770 -4.276 1.00 98.62 169 LEU A CA 1
ATOM 1281 C C . LEU A 1 169 ? 7.013 -10.227 -4.171 1.00 98.62 169 LEU A C 1
ATOM 1283 O O . LEU A 1 169 ? 6.519 -10.474 -3.067 1.00 98.62 169 LEU A O 1
ATOM 1287 N N . ARG A 1 170 ? 6.351 -10.383 -5.320 1.00 97.94 170 ARG A N 1
ATOM 1288 C CA . ARG A 1 170 ? 4.997 -10.932 -5.419 1.00 97.94 170 ARG A CA 1
ATOM 1289 C C . ARG A 1 170 ? 5.026 -12.353 -5.957 1.00 97.94 170 ARG A C 1
ATOM 1291 O O . ARG A 1 170 ? 5.582 -12.624 -7.020 1.00 97.94 170 ARG A O 1
ATOM 1298 N N . MET A 1 171 ? 4.398 -13.250 -5.211 1.00 97.75 171 MET A N 1
ATOM 1299 C CA . MET A 1 171 ? 4.206 -14.653 -5.560 1.00 97.75 171 MET A CA 1
ATOM 1300 C C . MET A 1 171 ? 2.707 -14.987 -5.549 1.00 97.75 171 MET A C 1
ATOM 1302 O O . MET A 1 171 ? 1.875 -14.173 -5.151 1.00 97.75 171 MET A O 1
ATOM 1306 N N . TYR A 1 172 ? 2.348 -16.201 -5.962 1.00 96.62 172 TYR A N 1
ATOM 1307 C CA . TYR A 1 172 ? 1.027 -16.772 -5.705 1.00 96.62 172 TYR A CA 1
ATOM 1308 C C . TYR A 1 172 ? 1.131 -18.270 -5.409 1.00 96.62 172 TYR A C 1
ATOM 1310 O O . TYR A 1 172 ? 2.153 -18.917 -5.648 1.00 96.62 172 TYR A O 1
ATOM 1318 N N . SER A 1 173 ? 0.063 -18.836 -4.859 1.00 96.75 173 SER A N 1
ATOM 1319 C CA . SER A 1 173 ? -0.006 -20.240 -4.467 1.00 96.75 173 SER A CA 1
ATOM 1320 C C . SER A 1 173 ? -1.443 -20.763 -4.514 1.00 96.75 173 SER A C 1
ATOM 1322 O O . SER A 1 173 ? -2.369 -20.093 -4.966 1.00 96.75 173 SER A O 1
ATOM 1324 N N . ASN A 1 174 ? -1.677 -21.966 -3.982 1.00 95.81 174 ASN A N 1
ATOM 1325 C CA . ASN A 1 174 ? -3.035 -22.470 -3.769 1.00 95.81 174 ASN A CA 1
ATOM 1326 C C . ASN A 1 174 ? -3.853 -21.645 -2.751 1.00 95.81 174 ASN A C 1
ATOM 1328 O O . ASN A 1 174 ? -5.059 -21.862 -2.638 1.00 95.81 174 ASN A O 1
ATOM 1332 N N . ARG A 1 175 ? -3.226 -20.714 -2.016 1.00 95.25 175 ARG A N 1
ATOM 1333 C CA . ARG A 1 175 ? -3.880 -19.856 -1.012 1.00 95.25 175 ARG A CA 1
ATOM 1334 C C . ARG A 1 175 ? -4.309 -18.494 -1.549 1.00 95.25 175 ARG A C 1
ATOM 1336 O O . ARG A 1 175 ? -5.102 -17.816 -0.903 1.00 95.25 175 ARG A O 1
ATOM 1343 N N . THR A 1 176 ? -3.802 -18.112 -2.710 1.00 97.00 176 THR A N 1
ATOM 1344 C CA . THR A 1 176 ? -3.948 -16.782 -3.310 1.00 97.00 176 THR A CA 1
ATOM 1345 C C . THR A 1 176 ? -4.324 -16.929 -4.777 1.00 97.00 176 THR A C 1
ATOM 1347 O O . THR A 1 176 ? -4.492 -18.046 -5.280 1.00 97.00 176 THR A O 1
ATOM 1350 N N . THR A 1 177 ? -4.524 -15.809 -5.447 1.00 95.31 177 THR A N 1
ATOM 1351 C CA . THR A 1 177 ? -4.739 -15.741 -6.889 1.00 95.31 177 THR A CA 1
ATOM 1352 C C . THR A 1 177 ? -3.633 -14.871 -7.480 1.00 95.31 177 THR A C 1
ATOM 1354 O O . THR A 1 177 ? -3.073 -14.015 -6.792 1.00 95.31 177 THR A O 1
ATOM 1357 N N . ASN A 1 178 ? -3.298 -15.097 -8.751 1.00 92.75 178 ASN A N 1
ATOM 1358 C CA . ASN A 1 178 ? -2.464 -14.162 -9.507 1.00 92.75 178 ASN A CA 1
ATOM 1359 C C . ASN A 1 178 ? -3.189 -12.790 -9.605 1.00 92.75 178 ASN A C 1
ATOM 1361 O O . ASN A 1 178 ? -4.178 -12.524 -8.918 1.00 92.75 178 ASN A O 1
ATOM 1365 N N . THR A 1 179 ? -2.721 -11.873 -10.437 1.00 93.19 179 THR A N 1
ATOM 1366 C CA . THR A 1 179 ? -3.451 -10.639 -10.724 1.00 93.19 179 THR A CA 1
ATOM 1367 C C . THR A 1 179 ? -4.762 -10.915 -11.472 1.00 93.19 179 THR A C 1
ATOM 1369 O O . THR A 1 179 ? -5.022 -12.025 -11.943 1.00 93.19 179 THR A O 1
ATOM 1372 N N . GLU A 1 180 ? -5.591 -9.885 -11.604 1.00 95.31 180 GLU A N 1
ATOM 1373 C CA . GLU A 1 180 ? -6.841 -9.950 -12.357 1.00 95.31 180 GLU A CA 1
ATOM 1374 C C . GLU A 1 180 ? -6.786 -9.139 -13.653 1.00 95.31 180 GLU A C 1
ATOM 1376 O O . GLU A 1 180 ? -6.058 -8.150 -13.773 1.00 95.31 180 GLU A O 1
ATOM 1381 N N . CYS A 1 181 ? -7.630 -9.556 -14.597 1.00 95.88 181 CYS A N 1
ATOM 1382 C CA . CYS A 1 181 ? -7.998 -8.808 -15.788 1.00 95.88 181 CYS A CA 1
ATOM 1383 C C . CYS A 1 181 ? -9.526 -8.721 -15.835 1.00 95.88 181 CYS A C 1
ATOM 1385 O O . CYS A 1 181 ? -10.213 -9.677 -16.203 1.00 95.88 181 CYS A O 1
ATOM 1387 N N . VAL A 1 182 ? -10.065 -7.569 -15.448 1.00 95.00 182 VAL A N 1
ATOM 1388 C CA . VAL A 1 182 ? -11.506 -7.277 -15.447 1.00 95.00 182 VAL A CA 1
ATOM 1389 C C . VAL A 1 182 ? -11.731 -5.871 -15.986 1.00 95.00 182 VAL A C 1
ATOM 1391 O O . VAL A 1 182 ? -10.826 -5.044 -15.949 1.00 95.00 182 VAL A O 1
ATOM 1394 N N . ASN A 1 183 ? -12.924 -5.581 -16.510 1.00 95.00 183 ASN A N 1
ATOM 1395 C CA . ASN A 1 183 ? -13.261 -4.264 -17.074 1.00 95.00 183 ASN A CA 1
ATOM 1396 C C . ASN A 1 183 ? -12.275 -3.776 -18.156 1.00 95.00 183 ASN A C 1
ATOM 1398 O O . ASN A 1 183 ? -12.028 -2.578 -18.275 1.00 95.00 183 ASN A O 1
ATOM 1402 N N . SER A 1 184 ? -11.691 -4.706 -18.922 1.00 94.38 184 SER A N 1
ATOM 1403 C CA . SER A 1 184 ? -10.635 -4.437 -19.913 1.00 94.38 184 SER A CA 1
ATOM 1404 C C . SER A 1 184 ? -9.344 -3.832 -19.335 1.00 94.38 184 SER A C 1
ATOM 1406 O O . SER A 1 184 ? -8.537 -3.280 -20.079 1.00 94.38 184 SER A O 1
ATOM 1408 N N . GLN A 1 185 ? -9.138 -3.933 -18.021 1.00 95.06 185 GLN A N 1
ATOM 1409 C CA . GLN A 1 185 ? -7.948 -3.457 -17.316 1.00 95.06 185 GLN A CA 1
ATOM 1410 C C . GLN A 1 185 ? -6.956 -4.607 -17.153 1.00 95.06 185 GLN A C 1
ATOM 1412 O O . GLN A 1 185 ? -7.366 -5.745 -16.927 1.00 95.06 185 GLN A O 1
ATOM 1417 N N . ASN A 1 186 ? -5.661 -4.300 -17.255 1.00 96.31 186 ASN A N 1
ATOM 1418 C CA . ASN A 1 186 ? -4.571 -5.266 -17.110 1.00 96.31 186 ASN A CA 1
ATOM 1419 C C . ASN A 1 186 ? -4.654 -6.526 -18.014 1.00 96.31 186 ASN A C 1
ATOM 1421 O O . ASN A 1 186 ? -4.478 -7.647 -17.533 1.00 96.31 186 ASN A O 1
ATOM 1425 N N . PRO A 1 187 ? -4.874 -6.383 -19.339 1.00 95.88 187 PRO A N 1
ATOM 1426 C CA . PRO A 1 187 ? -5.014 -7.530 -20.245 1.00 95.88 187 PRO A CA 1
ATOM 1427 C C . PRO A 1 187 ? -3.728 -8.347 -20.449 1.00 95.88 187 PRO A C 1
ATOM 1429 O O . PRO A 1 187 ? -3.797 -9.434 -21.015 1.00 95.88 187 PRO A O 1
ATOM 1432 N N . LEU A 1 188 ? -2.566 -7.831 -20.031 1.00 95.75 188 LEU A N 1
ATOM 1433 C CA . LEU A 1 188 ? -1.254 -8.451 -20.249 1.00 95.75 188 LEU A CA 1
ATOM 1434 C C . LEU A 1 188 ? -0.575 -8.925 -18.951 1.00 95.75 188 LEU A C 1
ATOM 1436 O O . LEU A 1 188 ? 0.522 -9.468 -19.001 1.00 95.75 188 LEU A O 1
ATOM 1440 N N . GLY A 1 189 ? -1.218 -8.767 -17.791 1.00 94.75 189 GLY A N 1
ATOM 1441 C CA . GLY A 1 189 ? -0.600 -8.969 -16.476 1.00 94.75 189 GLY A CA 1
ATOM 1442 C C . GLY A 1 189 ? -0.348 -10.408 -16.031 1.00 94.75 189 GLY A C 1
ATOM 1443 O O . GLY A 1 189 ? -0.209 -10.636 -14.834 1.00 94.75 189 GLY A O 1
ATOM 1444 N N . PHE A 1 190 ? -0.295 -11.382 -16.938 1.00 92.62 190 PHE A N 1
ATOM 1445 C CA . PHE A 1 190 ? -0.250 -12.814 -16.605 1.00 92.62 190 PHE A CA 1
ATOM 1446 C C . PHE A 1 190 ? 0.869 -13.194 -15.625 1.00 92.62 190 PHE A C 1
ATOM 1448 O O . PHE A 1 190 ? 0.662 -14.061 -14.781 1.00 92.62 190 PHE A O 1
ATOM 1455 N N . HIS A 1 191 ? 2.009 -12.507 -15.691 1.00 94.69 191 HIS A N 1
ATOM 1456 C CA . HIS A 1 191 ? 3.206 -12.841 -14.920 1.00 94.69 191 HIS A CA 1
ATOM 1457 C C . HIS A 1 191 ? 3.434 -11.958 -13.685 1.00 94.69 191 HIS A C 1
ATOM 1459 O O . HIS A 1 191 ? 4.481 -12.067 -13.056 1.00 94.69 191 HIS A O 1
ATOM 1465 N N . LEU A 1 192 ? 2.474 -11.103 -13.297 1.00 95.56 192 LEU A N 1
ATOM 1466 C CA . LEU A 1 192 ? 2.626 -10.155 -12.174 1.00 95.56 192 LEU A CA 1
ATOM 1467 C C . LEU A 1 192 ? 2.669 -10.805 -10.778 1.00 95.56 192 LEU A C 1
ATOM 1469 O O . LEU A 1 192 ? 2.779 -10.102 -9.774 1.00 95.56 192 LEU A O 1
ATOM 1473 N N . SER A 1 193 ? 2.526 -12.127 -10.683 1.00 96.06 193 SER A N 1
ATOM 1474 C CA . SER A 1 193 ? 2.719 -12.871 -9.431 1.00 96.06 193 SER A CA 1
ATOM 1475 C C . SER A 1 193 ? 3.673 -14.056 -9.582 1.00 96.06 193 SER A C 1
ATOM 1477 O O . SER A 1 193 ? 3.792 -14.850 -8.657 1.00 96.06 193 SER A O 1
ATOM 1479 N N . ASP A 1 194 ? 4.391 -14.192 -10.696 1.00 95.75 194 ASP A N 1
ATOM 1480 C CA . ASP A 1 194 ? 5.254 -15.354 -10.965 1.00 95.75 194 ASP A CA 1
ATOM 1481 C C . ASP A 1 194 ? 6.651 -15.190 -10.330 1.00 95.75 194 ASP A C 1
ATOM 1483 O O . ASP A 1 194 ? 7.672 -15.539 -10.915 1.00 95.75 194 ASP A O 1
ATOM 1487 N N . GLY A 1 195 ? 6.718 -14.616 -9.124 1.00 96.31 195 GLY A N 1
ATOM 1488 C CA . GLY A 1 195 ? 7.976 -14.183 -8.511 1.00 96.31 195 GLY A CA 1
ATOM 1489 C C . GLY A 1 195 ? 8.445 -12.818 -9.023 1.00 96.31 195 GLY A C 1
ATOM 1490 O O . GLY A 1 195 ? 9.645 -12.585 -9.162 1.00 96.31 195 GLY A O 1
ATOM 1491 N N . THR A 1 196 ? 7.507 -11.915 -9.317 1.00 96.38 196 THR A N 1
ATOM 1492 C CA . THR A 1 196 ? 7.797 -10.561 -9.804 1.00 96.38 196 THR A CA 1
ATOM 1493 C C . THR A 1 196 ? 8.480 -9.737 -8.724 1.00 96.38 196 THR A C 1
ATOM 1495 O O . THR A 1 196 ? 7.974 -9.640 -7.605 1.00 96.38 196 THR A O 1
ATOM 1498 N N . LEU A 1 197 ? 9.612 -9.122 -9.072 1.00 97.69 197 LEU A N 1
ATOM 1499 C CA . LEU A 1 197 ? 10.407 -8.304 -8.167 1.00 97.69 197 LEU A CA 1
ATOM 1500 C C . LEU A 1 197 ? 10.417 -6.843 -8.619 1.00 97.69 197 LEU A C 1
ATOM 1502 O O . LEU A 1 197 ? 10.767 -6.551 -9.763 1.00 97.69 197 LEU A O 1
ATOM 1506 N N . TYR A 1 198 ? 10.114 -5.933 -7.695 1.00 97.88 198 TYR A N 1
ATOM 1507 C CA . TYR A 1 198 ? 10.296 -4.493 -7.882 1.00 97.88 198 TYR A CA 1
ATOM 1508 C C . TYR A 1 198 ? 11.374 -3.983 -6.936 1.00 97.88 198 TYR A C 1
ATOM 1510 O O . TYR A 1 198 ? 11.489 -4.449 -5.805 1.00 97.88 198 TYR A O 1
ATOM 1518 N N . THR A 1 199 ? 12.197 -3.039 -7.384 1.00 98.44 199 THR A N 1
ATOM 1519 C CA . THR A 1 199 ? 13.157 -2.332 -6.527 1.00 98.44 199 THR A CA 1
ATOM 1520 C C . THR A 1 199 ? 13.117 -0.842 -6.812 1.00 98.44 199 THR A C 1
ATOM 1522 O O . THR A 1 199 ? 13.379 -0.412 -7.930 1.00 98.44 199 THR A O 1
ATOM 1525 N N . TYR A 1 200 ? 12.826 -0.071 -5.772 1.00 98.44 200 TYR A N 1
ATOM 1526 C CA . TYR A 1 200 ? 12.725 1.381 -5.796 1.00 98.44 200 TYR A CA 1
ATOM 1527 C C . TYR A 1 200 ? 13.924 1.980 -5.062 1.00 98.44 200 TYR A C 1
ATOM 1529 O O . TYR A 1 200 ? 14.177 1.645 -3.901 1.00 98.44 200 TYR A O 1
ATOM 1537 N N . VAL A 1 201 ? 14.646 2.879 -5.727 1.00 97.81 201 VAL A N 1
ATOM 1538 C CA . VAL A 1 201 ? 15.758 3.670 -5.172 1.00 97.81 201 VAL A CA 1
ATOM 1539 C C . VAL A 1 201 ? 15.435 5.162 -5.284 1.00 97.81 201 VAL A C 1
ATOM 1541 O O . VAL A 1 201 ? 15.572 5.912 -4.316 1.00 97.81 201 VAL A O 1
ATOM 1544 N N . HIS A 1 202 ? 14.940 5.575 -6.448 1.00 97.56 202 HIS A N 1
ATOM 1545 C CA . HIS A 1 202 ? 14.435 6.911 -6.746 1.00 97.56 202 HIS A CA 1
ATOM 1546 C C . HIS A 1 202 ? 12.902 6.975 -6.759 1.00 97.56 202 HIS A C 1
ATOM 1548 O O . HIS A 1 202 ? 12.347 8.061 -6.626 1.00 97.56 202 HIS A O 1
ATOM 1554 N N . GLY A 1 203 ? 12.217 5.838 -6.889 1.00 97.19 203 GLY A N 1
ATOM 1555 C CA . GLY A 1 203 ? 10.757 5.737 -6.887 1.00 97.19 203 GLY A CA 1
ATOM 1556 C C . GLY A 1 203 ? 10.093 6.147 -8.202 1.00 97.19 203 GLY A C 1
ATOM 1557 O O . GLY A 1 203 ? 8.880 6.295 -8.242 1.00 97.19 203 GLY A O 1
ATOM 1558 N N . ASN A 1 204 ? 10.854 6.323 -9.281 1.00 97.19 204 ASN A N 1
ATOM 1559 C CA . ASN A 1 204 ? 10.324 6.557 -10.627 1.00 97.19 204 ASN A CA 1
ATOM 1560 C C . ASN A 1 204 ? 10.793 5.493 -11.636 1.00 97.19 204 ASN A C 1
ATOM 1562 O O . ASN A 1 204 ? 10.607 5.660 -12.838 1.00 97.19 204 ASN A O 1
ATOM 1566 N N . GLU A 1 205 ? 11.403 4.398 -11.169 1.00 97.62 205 GLU A N 1
ATOM 1567 C CA . GLU A 1 205 ? 11.945 3.322 -12.011 1.00 97.62 205 GLU A CA 1
ATOM 1568 C C . GLU A 1 205 ? 10.878 2.637 -12.874 1.00 97.62 205 GLU A C 1
ATOM 1570 O O . GLU A 1 205 ? 11.183 2.161 -13.967 1.00 97.62 205 GLU A O 1
ATOM 1575 N N . TYR A 1 206 ? 9.639 2.594 -12.379 1.00 96.56 206 TYR A N 1
ATOM 1576 C CA . TYR A 1 206 ? 8.513 1.912 -13.018 1.00 96.56 206 TYR A CA 1
ATOM 1577 C C . TYR A 1 206 ? 7.340 2.853 -13.325 1.00 96.56 206 TYR A C 1
ATOM 1579 O O . TYR A 1 206 ? 6.288 2.392 -13.763 1.00 96.56 206 TYR A O 1
ATOM 1587 N N . GLU A 1 207 ? 7.494 4.161 -13.099 1.00 96.12 207 GLU A N 1
ATOM 1588 C CA . GLU A 1 207 ? 6.428 5.137 -13.348 1.00 96.12 207 GLU A CA 1
ATOM 1589 C C . GLU A 1 207 ? 5.988 5.083 -14.818 1.00 96.12 207 GLU A C 1
ATOM 1591 O O . GLU A 1 207 ? 6.816 5.157 -15.727 1.00 96.12 207 GLU A O 1
ATOM 1596 N N . ASP A 1 208 ? 4.687 4.879 -15.039 1.00 95.94 208 ASP A N 1
ATOM 1597 C CA . ASP A 1 208 ? 4.035 4.756 -16.350 1.00 95.94 208 ASP A CA 1
ATOM 1598 C C . ASP A 1 208 ? 4.661 3.723 -17.318 1.00 95.94 208 ASP A C 1
ATOM 1600 O O . ASP A 1 208 ? 4.362 3.703 -18.517 1.00 95.94 208 ASP A O 1
ATOM 1604 N N . ILE A 1 209 ? 5.481 2.791 -16.811 1.00 95.38 209 ILE A N 1
ATOM 1605 C CA . ILE A 1 209 ? 6.200 1.817 -17.647 1.00 95.38 209 ILE A CA 1
ATOM 1606 C C . ILE A 1 209 ? 5.270 0.776 -18.282 1.00 95.38 209 ILE A C 1
ATOM 1608 O O . ILE A 1 209 ? 5.611 0.191 -19.309 1.00 95.38 209 ILE A O 1
ATOM 1612 N N . ALA A 1 210 ? 4.081 0.556 -17.707 1.00 93.88 210 ALA A N 1
ATOM 1613 C CA . ALA A 1 210 ? 3.138 -0.493 -18.103 1.00 93.88 210 ALA A CA 1
ATOM 1614 C C . ALA A 1 210 ? 2.792 -0.477 -19.606 1.00 93.88 210 ALA A C 1
ATOM 1616 O O . ALA A 1 210 ? 2.607 -1.534 -20.212 1.00 93.88 210 ALA A O 1
ATOM 1617 N N . ALA A 1 211 ? 2.756 0.707 -20.229 1.00 92.69 211 ALA A N 1
ATOM 1618 C CA . ALA A 1 211 ? 2.468 0.864 -21.657 1.00 92.69 211 ALA A CA 1
ATOM 1619 C C . ALA A 1 211 ? 3.624 0.429 -22.581 1.00 92.69 211 ALA A C 1
ATOM 1621 O O . ALA A 1 211 ? 3.389 0.110 -23.746 1.00 92.69 211 ALA A O 1
ATOM 1622 N N . ALA A 1 212 ? 4.860 0.425 -22.078 1.00 94.31 212 ALA A N 1
ATOM 1623 C CA . ALA A 1 212 ? 6.070 0.080 -22.827 1.00 94.31 212 ALA A CA 1
ATOM 1624 C C . ALA A 1 212 ? 6.703 -1.247 -22.375 1.00 94.31 212 ALA A C 1
ATOM 1626 O O . ALA A 1 212 ? 7.714 -1.674 -22.937 1.00 94.31 212 ALA A O 1
ATOM 1627 N N . TRP A 1 213 ? 6.139 -1.884 -21.350 1.00 93.62 213 TRP A N 1
ATOM 1628 C CA . TRP A 1 213 ? 6.687 -3.097 -20.765 1.00 93.62 213 TRP A CA 1
ATOM 1629 C C . TRP A 1 213 ? 6.564 -4.281 -21.736 1.00 93.62 213 TRP A C 1
ATOM 1631 O O . TRP A 1 213 ? 5.510 -4.514 -22.325 1.00 93.62 213 TRP A O 1
ATOM 1641 N N . ASP A 1 214 ? 7.633 -5.065 -21.883 1.00 94.81 214 ASP A N 1
ATOM 1642 C CA . ASP A 1 214 ? 7.523 -6.438 -22.377 1.00 94.81 214 ASP A CA 1
ATOM 1643 C C . ASP A 1 214 ? 6.959 -7.342 -21.272 1.00 94.81 214 ASP A C 1
ATOM 1645 O O . ASP A 1 214 ? 7.673 -7.757 -20.357 1.00 94.81 214 ASP A O 1
ATOM 1649 N N . TRP A 1 215 ? 5.662 -7.622 -21.366 1.00 94.00 215 TRP A N 1
ATOM 1650 C CA . TRP A 1 215 ? 4.903 -8.392 -20.382 1.00 94.00 215 TRP A CA 1
ATOM 1651 C C . TRP A 1 215 ? 5.239 -9.890 -20.357 1.00 94.00 215 TRP A C 1
ATOM 1653 O O . TRP A 1 215 ? 4.837 -10.565 -19.416 1.00 94.00 215 TRP A O 1
ATOM 1663 N N . ASN A 1 216 ? 5.973 -10.409 -21.350 1.00 91.75 216 ASN A N 1
ATOM 1664 C CA . ASN A 1 216 ? 6.352 -11.829 -21.434 1.00 91.75 216 ASN A CA 1
ATOM 1665 C C . ASN A 1 216 ? 7.828 -12.075 -21.086 1.00 91.75 216 ASN A C 1
ATOM 1667 O O . ASN A 1 216 ? 8.368 -13.147 -21.365 1.00 91.75 216 ASN A O 1
ATOM 1671 N N . ARG A 1 217 ? 8.520 -11.076 -20.532 1.00 80.12 217 ARG A N 1
ATOM 1672 C CA . ARG A 1 217 ? 9.935 -11.205 -20.195 1.00 80.12 217 ARG A CA 1
ATOM 1673 C C . ARG A 1 217 ? 10.117 -11.950 -18.873 1.00 80.12 217 ARG A C 1
ATOM 1675 O O . ARG A 1 217 ? 10.089 -11.343 -17.806 1.00 80.12 217 ARG A O 1
ATOM 1682 N N . GLU A 1 218 ? 10.378 -13.247 -18.967 1.00 63.16 218 GLU A N 1
ATOM 1683 C CA . GLU A 1 218 ? 10.882 -14.071 -17.863 1.00 63.16 218 GLU A CA 1
ATOM 1684 C C . GLU A 1 218 ? 12.418 -13.907 -17.759 1.00 63.16 218 GLU A C 1
ATOM 1686 O O . GLU A 1 218 ? 13.107 -13.845 -18.784 1.00 63.16 218 GLU A O 1
ATOM 1691 N N . LEU A 1 219 ? 12.947 -13.740 -16.537 1.00 51.97 219 LEU A N 1
ATOM 1692 C CA . LEU A 1 219 ? 14.392 -13.635 -16.255 1.00 51.97 219 LEU A CA 1
ATOM 1693 C C . LEU A 1 219 ? 15.053 -15.012 -16.126 1.00 51.97 219 LEU A C 1
ATOM 1695 O O . LEU A 1 219 ? 14.433 -15.907 -15.514 1.00 51.97 219 LEU A O 1
#

Foldseek 3Di:
DQAADDAFQDAHFHQQLFGHDDRQQTACLAPVQVVLQVLLVVLLVCQPHCPHCLNPNVRNVVRSLNNLLSQLLQWWAQLVVRAIAGHVSNCFLNLQPALVVVDSGVGSPHPLVSLCVSCVSNVPPSSNLSSCQVPDGDNARNGSQDADKGDPPQRQKIWGDHDRKIKIWAADDPRHDQGDQPPNTPPLQPCSRVGDMDMGRNNCPSRNCNVVDPSPDDD

Sequence (219 aa):
EVVVQNAVRADGIRADGSFGQHGGIIYNGNYGKDYTNDALALEIAAAGTQYSAQNANTSSQSALEILLDGDLWMVFLNVITGVRHWDFSVLPRFITFPVSDGQATASLDMNVSQIQQLGQLWDSEIIQSVAESFAANSTTANAGDINGNRMFYANDYLVQRGPGYVTTLRMYSNRTTNTECVNSQNPLGFHLSDGTLYTYVHGNEYEDIAAAWDWNREL

pLDDT: mean 95.76, std 4.99, range [51.97, 98.75]

Organism: NCBI:txid34458

Secondary structure (DSSP, 8-state):
---B--STT-SEE-TTS-EEETTTEE-IIIIIHHHHHHHHHHHHHTTTSTTSHHHH-HHHHHHHHHHHHHHHHTEEE-TTT--EEE-GGGSGGGGGS-GGG-STTT-----HHHHHHHHHHHT-HHHHHHHHHHHS--SSSSGGG--EEEEETTTTEEEEEETTEEEEEE---TTS------TT--TT-TTTTSSEEEEESSS-SSTTGGGT--TT---

Radius of gyration: 16.84 Å; chains: 1; bounding box: 40×37×46 Å

InterPro domains:
  IPR003159 Polysaccharide lyase family 8, central domain [PF02278] (148-217)
  IPR008929 Chondroitin AC/alginate lyase [G3DSA:1.50.10.100] (1-151)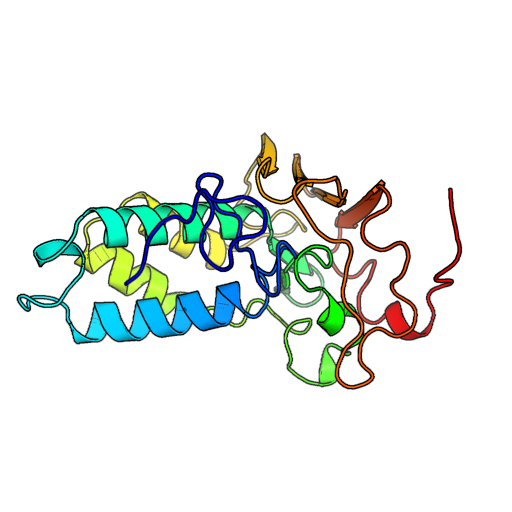
  IPR008929 Chondroitin AC/alginate lyase [SSF48230] (9-157)
  IPR011013 Galactose mutarotase-like domain superfamily [SSF74650] (147-217)
  IPR012970 Polysaccharide lyase 8, N-terminal alpha-helical [PF08124] (3-58)
  IPR014718 Glycoside hydrolase-type carbohydrate-binding [G3DSA:2.70.98.10] (152-218)
  IPR038970 Polysaccharide lyase 8 [PTHR38481] (6-217)